Protein AF-A0A1Y2VFY6-F1 (afdb_monomer_lite)

Secondary structure (DSSP, 8-state):
-----------------PPP-PPPPPP-------------EEEEEEEEE-EEP-TTSPSSSEEE-STT-EEEEEEEEEEEEEEEE-TTT--EEEPPPEEEEEEEEEEEEEEEEEEETTSPPSSPPTT--EEETTEETTTEEEEETTS---EEEEEEEEEEEEEEE---BSB-EEEEEEEE-HHHHHHHHHSPPPTTSS--S--EE--GGGT--S---

Sequence (217 aa):
MNWIAFVNLALGLLSYSSPAVASPSPLRTRSTQLTHRPETTTVNATGGTYEAYKPGYLAGTWEVFKRGEYVTLKGTGYIRVRWEVEYWKGVGPIYEPTFDGISGTFLFVAGGGGYQMSDTPQGCPQGTGCKNFTGSNEYGYSYPWDGYNPWHNMYYYLDGEVTITNHEAGGLYNVGVQAYSYDNILSDINTAPTSSGNLIKYGYSYDPAEGSCPCSA

Foldseek 3Di:
DDDDDDDDDDPPPPPPPDPDPPDPDAADFDQADFDDDDQPWFKDFPDWQFDADDPPDDPAGTKQFDAFTKTKIFGFAKKKKAKAWPLQVFADEFEAWDKDPDDDDKFFWKAFPQDWQQDAFPDDDPPFCDRGSAHHPVSYGYAHPVNDTGHRITMIGDHGMIMTGHRGDGTGMMIHMYGDHPVVRSCRQRPDDDPPDRRHHHMHTCHVVSVNNPPDD

pLDDT: mean 82.64, std 18.6, range [30.09, 98.75]

Structure (mmCIF, N/CA/C/O backbone):
data_AF-A0A1Y2VFY6-F1
#
_entry.id   AF-A0A1Y2VFY6-F1
#
loop_
_atom_site.group_PDB
_atom_site.id
_atom_site.type_symbol
_atom_site.label_atom_id
_atom_site.label_alt_id
_atom_site.label_comp_id
_atom_site.label_asym_id
_atom_site.label_entity_id
_atom_site.label_seq_id
_atom_site.pdbx_PDB_ins_code
_atom_site.Cartn_x
_atom_site.Cartn_y
_atom_site.Cartn_z
_atom_site.occupancy
_atom_site.B_iso_or_equiv
_atom_site.auth_seq_id
_atom_site.auth_comp_id
_atom_site.auth_asym_id
_atom_site.auth_atom_id
_atom_site.pdbx_PDB_model_num
ATOM 1 N N . MET A 1 1 ? 53.072 30.556 -66.568 1.00 38.28 1 MET A N 1
ATOM 2 C CA . MET A 1 1 ? 53.944 30.890 -65.421 1.00 38.28 1 MET A CA 1
ATOM 3 C C . MET A 1 1 ? 53.062 31.303 -64.251 1.00 38.28 1 MET A C 1
ATOM 5 O O . MET A 1 1 ? 52.299 32.243 -64.395 1.00 38.28 1 MET A O 1
ATOM 9 N N . ASN A 1 2 ? 53.124 30.496 -63.188 1.00 37.66 2 ASN A N 1
ATOM 10 C CA . ASN A 1 2 ? 52.513 30.549 -61.850 1.00 37.66 2 ASN A CA 1
ATOM 11 C C . ASN A 1 2 ? 51.602 31.720 -61.448 1.00 37.66 2 ASN A C 1
ATOM 13 O O . ASN A 1 2 ? 52.082 32.828 -61.231 1.00 37.66 2 ASN A O 1
ATOM 17 N N . TRP A 1 3 ? 50.352 31.384 -61.115 1.00 30.94 3 TRP A N 1
ATOM 18 C CA . TRP A 1 3 ? 49.572 32.035 -60.057 1.00 30.94 3 TRP A CA 1
ATOM 19 C C . TRP A 1 3 ? 49.281 30.994 -58.968 1.00 30.94 3 TRP A C 1
ATOM 21 O O . TRP A 1 3 ? 48.589 30.011 -59.220 1.00 30.94 3 TRP A O 1
ATOM 31 N N . ILE A 1 4 ? 49.840 31.189 -57.772 1.00 41.47 4 ILE A N 1
ATOM 32 C CA . ILE A 1 4 ? 49.501 30.424 -56.565 1.00 41.47 4 ILE A CA 1
ATOM 33 C C . ILE A 1 4 ? 48.540 31.300 -55.760 1.00 41.47 4 ILE A C 1
ATOM 35 O O . ILE A 1 4 ? 48.948 32.323 -55.215 1.00 41.47 4 ILE A O 1
ATOM 39 N N . ALA A 1 5 ? 47.268 30.911 -55.710 1.00 42.38 5 ALA A N 1
ATOM 40 C CA . ALA A 1 5 ? 46.291 31.469 -54.786 1.00 42.38 5 ALA A CA 1
ATOM 41 C C . ALA A 1 5 ? 46.243 30.582 -53.533 1.00 42.38 5 ALA A C 1
ATOM 43 O O . ALA A 1 5 ? 45.916 29.399 -53.613 1.00 42.38 5 ALA A O 1
ATOM 44 N N . PHE A 1 6 ? 46.587 31.154 -52.381 1.00 37.81 6 PHE A N 1
ATOM 45 C CA . PHE A 1 6 ? 46.376 30.535 -51.076 1.00 37.81 6 PHE A CA 1
ATOM 46 C C . PHE A 1 6 ? 44.897 30.664 -50.695 1.00 37.81 6 PHE A C 1
ATOM 48 O O . PHE A 1 6 ? 44.400 31.772 -50.498 1.00 37.81 6 PHE A O 1
ATOM 55 N N . VAL A 1 7 ? 44.195 29.537 -50.571 1.00 41.66 7 VAL A N 1
ATOM 56 C CA . VAL A 1 7 ? 42.864 29.476 -49.955 1.00 41.66 7 VAL A CA 1
ATOM 57 C C . VAL A 1 7 ? 43.057 29.126 -48.482 1.00 41.66 7 VAL A C 1
ATOM 59 O O . VAL A 1 7 ? 43.397 27.994 -48.148 1.00 41.66 7 VAL A O 1
ATOM 62 N N . ASN A 1 8 ? 42.855 30.102 -47.596 1.00 39.34 8 ASN A N 1
ATOM 63 C CA . ASN A 1 8 ? 42.725 29.852 -46.162 1.00 39.34 8 ASN A CA 1
ATOM 64 C C . ASN A 1 8 ? 41.320 29.302 -45.888 1.00 39.34 8 ASN A C 1
ATOM 66 O O . ASN A 1 8 ? 40.341 30.045 -45.930 1.00 39.34 8 ASN A O 1
ATOM 70 N N . LEU A 1 9 ? 41.220 28.001 -45.611 1.00 39.66 9 LEU A N 1
ATOM 71 C CA . LEU A 1 9 ? 40.006 27.387 -45.080 1.00 39.66 9 LEU A CA 1
ATOM 72 C C . LEU A 1 9 ? 39.988 27.604 -43.558 1.00 39.66 9 LEU A C 1
ATOM 74 O O . LEU A 1 9 ? 40.665 26.901 -42.810 1.00 39.66 9 LEU A O 1
ATOM 78 N N . ALA A 1 10 ? 39.236 28.599 -43.092 1.00 42.8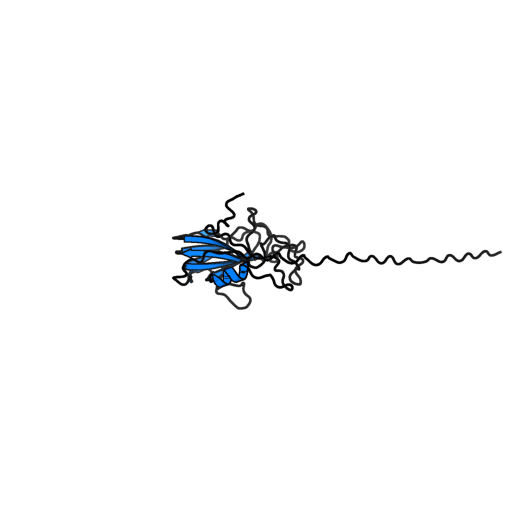1 10 ALA A N 1
ATOM 79 C CA . ALA A 1 10 ? 38.930 28.735 -41.674 1.00 42.81 10 ALA A CA 1
ATOM 80 C C . ALA A 1 10 ? 37.855 27.700 -41.302 1.00 42.81 10 ALA A C 1
ATOM 82 O O . ALA A 1 10 ? 36.694 27.838 -41.689 1.00 42.81 10 ALA A O 1
ATOM 83 N N . LEU A 1 11 ? 38.233 26.651 -40.564 1.00 41.53 11 LEU A N 1
ATOM 84 C CA . LEU A 1 11 ? 37.273 25.780 -39.887 1.00 41.53 11 LEU A CA 1
ATOM 85 C C . LEU A 1 11 ? 36.601 26.575 -38.759 1.00 41.53 11 LEU A C 1
ATOM 87 O O . LEU A 1 11 ? 37.178 26.772 -37.691 1.00 41.53 11 LEU A O 1
ATOM 91 N N . GLY A 1 12 ? 35.371 27.028 -38.994 1.00 41.44 12 GLY A N 1
ATOM 92 C CA . GLY A 1 12 ? 34.491 27.508 -37.935 1.00 41.44 12 GLY A CA 1
ATOM 93 C C . GLY A 1 12 ? 34.020 26.332 -37.083 1.00 41.44 12 GLY A C 1
ATOM 94 O O . GLY A 1 12 ? 33.142 25.578 -37.495 1.00 41.44 12 GLY A O 1
ATOM 95 N N . LEU A 1 13 ? 34.603 26.170 -35.895 1.00 43.16 13 LEU A N 1
ATOM 96 C CA . LEU A 1 13 ? 34.057 25.319 -34.840 1.00 43.16 13 LEU A CA 1
ATOM 97 C C . LEU A 1 13 ? 32.763 25.964 -34.325 1.00 43.16 13 LEU A C 1
ATOM 99 O O . LEU A 1 13 ? 32.792 26.851 -33.476 1.00 43.16 13 LEU A O 1
ATOM 103 N N . LEU A 1 14 ? 31.621 25.528 -34.857 1.00 45.28 14 LEU A N 1
ATOM 104 C CA . LEU A 1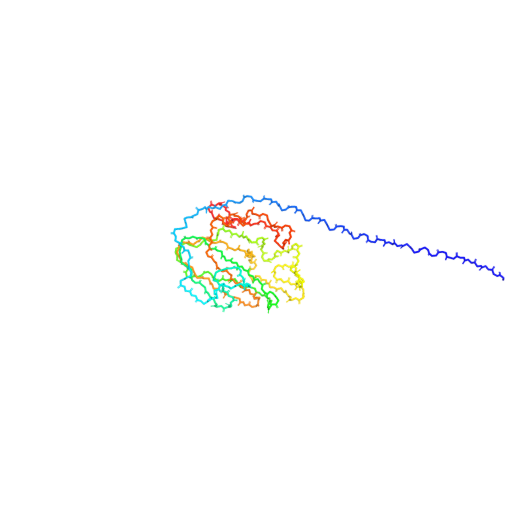 14 ? 30.319 25.753 -34.234 1.00 45.28 14 LEU A CA 1
ATOM 105 C C . LEU A 1 14 ? 30.257 24.898 -32.964 1.00 45.28 14 LEU A C 1
ATOM 107 O O . LEU A 1 14 ? 29.961 23.705 -33.014 1.00 45.28 14 LEU A O 1
ATOM 111 N N . SER A 1 15 ? 30.565 25.501 -31.818 1.00 44.12 15 SER A N 1
ATOM 112 C CA . SER A 1 15 ? 30.232 24.932 -30.519 1.00 44.12 15 SER A CA 1
ATOM 113 C C . SER A 1 15 ? 28.710 24.917 -30.376 1.00 44.12 15 SER A C 1
ATOM 115 O O . SER A 1 15 ? 28.088 25.922 -30.045 1.00 44.12 15 SER A O 1
ATOM 117 N N . TYR A 1 16 ? 28.097 23.762 -30.638 1.00 41.44 16 TYR A N 1
ATOM 118 C CA . TYR A 1 16 ? 26.745 23.474 -30.174 1.00 41.44 16 TYR A CA 1
ATOM 119 C C . TYR A 1 16 ? 26.783 23.426 -28.645 1.00 41.44 16 TYR A C 1
ATOM 121 O O . TYR A 1 16 ? 27.110 22.405 -28.044 1.00 41.44 16 TYR A O 1
ATOM 129 N N . SER A 1 17 ? 26.491 24.551 -27.998 1.00 45.38 17 SER A N 1
ATOM 130 C CA . SER A 1 17 ? 26.100 24.552 -26.597 1.00 45.38 17 SER A CA 1
ATOM 131 C C . SER A 1 17 ? 24.751 23.846 -26.508 1.00 45.38 17 SER A C 1
ATOM 133 O O . SER A 1 17 ? 23.721 24.393 -26.903 1.00 45.38 17 SER A O 1
ATOM 135 N N . SER A 1 18 ? 24.754 22.605 -26.020 1.00 46.72 18 SER A N 1
ATOM 136 C CA . SER A 1 18 ? 23.520 21.947 -25.597 1.00 46.72 18 SER A CA 1
ATOM 137 C C . SER A 1 18 ? 22.776 22.896 -24.652 1.00 46.72 18 SER A C 1
ATOM 139 O O . SER A 1 18 ? 23.416 23.453 -23.751 1.00 46.72 18 SER A O 1
ATOM 141 N N . PRO A 1 19 ? 21.464 23.127 -24.839 1.00 44.38 19 PRO A N 1
ATOM 142 C CA . PRO A 1 19 ? 20.707 23.928 -23.893 1.00 44.38 19 PRO A CA 1
ATOM 143 C C . PRO A 1 19 ? 20.880 23.306 -22.509 1.00 44.38 19 PRO A C 1
ATOM 145 O O . PRO A 1 19 ? 20.727 22.093 -22.344 1.00 44.38 19 PRO A O 1
ATOM 148 N N . ALA A 1 20 ? 21.257 24.129 -21.530 1.00 49.81 20 ALA A N 1
ATOM 149 C CA . ALA A 1 20 ? 21.309 23.700 -20.144 1.00 49.81 20 ALA A CA 1
ATOM 150 C C . ALA A 1 20 ? 19.940 23.109 -19.788 1.00 49.81 20 ALA A C 1
ATOM 152 O O . ALA A 1 20 ? 18.914 23.768 -19.975 1.00 49.81 20 ALA A O 1
ATOM 153 N N . VAL A 1 21 ? 19.923 21.856 -19.330 1.00 50.91 21 VAL A N 1
ATOM 154 C CA . VAL A 1 21 ? 18.711 21.233 -18.796 1.00 50.91 21 VAL A CA 1
ATOM 155 C C . VAL A 1 21 ? 18.255 22.124 -17.648 1.00 50.91 21 VAL A C 1
ATOM 157 O O . VAL A 1 21 ? 18.987 22.295 -16.673 1.00 50.91 21 VAL A O 1
ATOM 160 N N . ALA A 1 22 ? 17.096 22.765 -17.801 1.00 48.62 22 ALA A N 1
ATOM 161 C CA . ALA A 1 22 ? 16.530 23.582 -16.743 1.00 48.62 22 ALA A CA 1
ATOM 162 C C . ALA A 1 22 ? 16.373 22.702 -15.499 1.00 48.62 22 ALA A C 1
ATOM 164 O O . ALA A 1 22 ? 15.802 21.612 -15.586 1.00 48.62 22 ALA A O 1
ATOM 165 N N . SER A 1 23 ? 16.899 23.153 -14.359 1.00 52.06 23 SER A N 1
ATOM 166 C CA . SER A 1 23 ? 16.690 22.454 -13.093 1.00 52.06 23 SER A CA 1
ATOM 167 C C . SER A 1 23 ? 15.187 22.254 -12.879 1.00 52.06 23 SER A C 1
ATOM 169 O O . SER A 1 23 ? 14.425 23.202 -13.110 1.00 52.06 23 SER A O 1
ATOM 171 N N . PRO A 1 24 ? 14.737 21.054 -12.465 1.00 58.03 24 PRO A N 1
ATOM 172 C CA . PRO A 1 24 ? 13.324 20.819 -12.219 1.00 58.03 24 PRO A CA 1
ATOM 173 C C . PRO A 1 24 ? 12.812 21.855 -11.218 1.00 58.03 24 PRO A C 1
ATOM 175 O O . PRO A 1 24 ? 13.489 22.181 -10.239 1.00 58.03 24 PRO A O 1
ATOM 178 N N . SER A 1 25 ? 11.631 22.414 -11.491 1.00 57.03 25 SER A N 1
ATOM 179 C CA . SER A 1 25 ? 11.000 23.344 -10.559 1.00 57.03 25 SER A CA 1
ATOM 180 C C . SER A 1 25 ? 10.868 22.680 -9.185 1.00 57.03 25 SER A C 1
ATOM 182 O O . SER A 1 25 ? 10.549 21.488 -9.122 1.00 57.03 25 SER A O 1
ATOM 184 N N . PRO A 1 26 ? 11.106 23.417 -8.086 1.00 63.19 26 PRO A N 1
ATOM 185 C CA . PRO A 1 26 ? 10.948 22.858 -6.754 1.00 63.19 26 PRO A CA 1
ATOM 186 C C . PRO A 1 26 ? 9.517 22.350 -6.588 1.00 63.19 26 PRO A C 1
ATOM 188 O O . PRO A 1 26 ? 8.557 23.002 -7.009 1.00 63.19 26 PRO A O 1
ATOM 191 N N . LEU A 1 27 ? 9.380 21.170 -5.986 1.00 67.50 27 LEU A N 1
ATOM 192 C CA . LEU A 1 27 ? 8.072 20.588 -5.728 1.00 67.50 27 LEU A CA 1
ATOM 193 C C . LEU A 1 27 ? 7.270 21.529 -4.839 1.00 67.50 27 LEU A C 1
ATOM 195 O O . LEU A 1 27 ? 7.762 22.029 -3.827 1.00 67.50 27 LEU A O 1
ATOM 199 N N . ARG A 1 28 ? 6.019 21.777 -5.223 1.00 64.88 28 ARG A N 1
ATOM 200 C CA . ARG A 1 28 ? 5.131 22.613 -4.425 1.00 64.88 28 ARG A CA 1
ATOM 201 C C . ARG A 1 28 ? 4.784 21.859 -3.147 1.00 64.88 28 ARG A C 1
ATOM 203 O O . ARG A 1 28 ? 4.110 20.833 -3.214 1.00 64.88 28 ARG A O 1
ATOM 210 N N . THR A 1 29 ? 5.219 22.386 -2.005 1.00 65.44 29 THR A N 1
ATOM 211 C CA . THR A 1 29 ? 4.872 21.840 -0.693 1.00 65.44 29 THR A CA 1
ATOM 212 C C . THR A 1 29 ? 3.359 21.718 -0.571 1.00 65.44 29 THR A C 1
ATOM 214 O O . THR A 1 29 ? 2.627 22.690 -0.780 1.00 65.44 29 THR A O 1
ATOM 217 N N . ARG A 1 30 ? 2.894 20.520 -0.224 1.00 66.62 30 ARG A N 1
ATOM 218 C CA . ARG A 1 30 ? 1.498 20.251 0.107 1.00 66.62 30 ARG A CA 1
ATOM 219 C C . ARG A 1 30 ? 1.452 19.867 1.578 1.00 66.62 30 ARG A C 1
ATOM 221 O O . ARG A 1 30 ? 2.174 18.969 1.984 1.00 66.62 30 ARG A O 1
ATOM 228 N N . SER A 1 31 ? 0.647 20.576 2.366 1.00 72.56 31 SER A N 1
ATOM 229 C CA . SER A 1 31 ? 0.281 20.136 3.712 1.00 72.56 31 SER A CA 1
ATOM 230 C C . SER A 1 31 ? -1.093 19.500 3.597 1.00 72.56 31 SER A C 1
ATOM 232 O O . SER A 1 31 ? -2.102 20.191 3.465 1.00 72.56 31 SER A O 1
ATOM 234 N N . THR A 1 32 ? -1.104 18.178 3.520 1.00 80.75 32 THR A N 1
ATOM 235 C CA . THR A 1 32 ? -2.320 17.386 3.420 1.00 80.75 32 THR A CA 1
ATOM 236 C C . THR A 1 32 ? -2.696 16.869 4.801 1.00 80.75 32 THR A C 1
ATOM 238 O O . THR A 1 32 ? -1.832 16.383 5.534 1.00 80.75 32 THR A O 1
ATOM 241 N N . GLN A 1 33 ? -3.979 16.989 5.140 1.00 86.19 33 GLN A N 1
ATOM 242 C CA . GLN A 1 33 ? -4.555 16.440 6.364 1.00 86.19 33 GLN A CA 1
ATOM 243 C C . GLN A 1 33 ? -5.024 15.001 6.135 1.00 86.19 33 GLN A C 1
ATOM 245 O O . GLN A 1 33 ? -5.359 14.604 5.016 1.00 86.19 33 GLN A O 1
ATOM 250 N N . LEU A 1 34 ? -5.034 14.228 7.212 1.00 90.06 34 LEU A N 1
ATOM 251 C CA . LEU A 1 34 ? -5.566 12.878 7.264 1.00 90.06 34 LEU A CA 1
ATOM 252 C C . LEU A 1 34 ? -6.351 12.758 8.568 1.00 90.06 34 LEU A C 1
ATOM 254 O O . LEU A 1 34 ? -5.843 13.161 9.614 1.00 90.06 34 LEU A O 1
ATOM 258 N N . THR A 1 35 ? -7.556 12.191 8.540 1.00 92.50 35 THR A N 1
ATOM 259 C CA . THR A 1 35 ? -8.300 11.989 9.783 1.00 92.50 35 THR A CA 1
ATOM 260 C C . THR A 1 35 ? -7.635 10.870 10.583 1.00 92.50 35 THR A C 1
ATOM 262 O O . THR A 1 35 ? -7.520 9.728 10.115 1.00 92.50 35 THR A O 1
ATOM 265 N N . HIS A 1 36 ? -7.221 11.181 11.815 1.00 95.50 36 HIS A N 1
ATOM 266 C CA . HIS A 1 36 ? -6.713 10.173 12.743 1.00 95.50 36 HIS A CA 1
ATOM 267 C C . HIS A 1 36 ? -7.868 9.320 13.271 1.00 95.50 36 HIS A C 1
ATOM 269 O O . HIS A 1 36 ? -8.795 9.821 13.909 1.00 95.50 36 HIS A O 1
ATOM 275 N N . ARG A 1 37 ? -7.822 8.021 12.978 1.00 95.38 37 ARG A N 1
ATOM 276 C CA . ARG A 1 37 ? -8.772 7.017 13.463 1.00 95.38 37 ARG A CA 1
ATOM 277 C C . ARG A 1 37 ? -8.117 6.159 14.547 1.00 95.38 37 ARG A C 1
ATOM 279 O O . ARG A 1 37 ? -6.892 6.060 14.574 1.00 95.38 37 ARG A O 1
ATOM 286 N N . PRO A 1 38 ? -8.901 5.510 15.425 1.00 96.62 38 PRO A N 1
ATOM 287 C CA . PRO A 1 38 ? -8.348 4.691 16.498 1.00 96.62 38 PRO A CA 1
ATOM 288 C C . PRO A 1 38 ? -7.483 3.532 15.984 1.00 96.62 38 PRO A C 1
ATOM 290 O O . PRO A 1 38 ? -7.886 2.815 15.071 1.00 96.62 38 PRO A O 1
ATOM 293 N N . GLU A 1 39 ? -6.337 3.316 16.629 1.00 97.12 39 GLU A N 1
ATOM 294 C CA . GLU A 1 39 ? -5.403 2.204 16.393 1.00 97.12 39 GLU A CA 1
ATOM 295 C C . GLU A 1 39 ? -5.443 1.239 17.599 1.00 97.12 39 GLU A C 1
ATOM 297 O O . GLU A 1 39 ? -4.476 1.094 18.345 1.00 97.12 39 GLU A O 1
ATOM 302 N N . THR A 1 40 ? -6.620 0.673 17.891 1.00 95.62 40 THR A N 1
ATOM 303 C CA . THR A 1 40 ? -6.904 -0.001 19.176 1.00 95.62 40 THR A CA 1
ATOM 304 C C . THR A 1 40 ? -6.371 -1.425 19.273 1.00 95.62 40 THR A C 1
ATOM 306 O O . THR A 1 40 ? -6.205 -1.933 20.384 1.00 95.62 40 THR A O 1
ATOM 309 N N . THR A 1 41 ? -6.103 -2.085 18.145 1.00 95.56 41 THR A N 1
ATOM 310 C CA . THR A 1 41 ? -5.522 -3.430 18.120 1.00 95.56 41 THR A CA 1
ATOM 311 C C . THR A 1 41 ? -4.468 -3.529 17.029 1.00 95.56 41 THR A C 1
ATOM 313 O O . THR A 1 41 ? -4.676 -3.077 15.904 1.00 95.56 41 THR A O 1
ATOM 316 N N . THR A 1 42 ? -3.322 -4.137 17.345 1.00 94.69 42 THR A N 1
ATOM 317 C CA . THR A 1 42 ? -2.247 -4.316 16.366 1.00 94.69 42 THR A CA 1
ATOM 318 C C . THR A 1 42 ? -2.757 -5.105 15.165 1.00 94.69 42 THR A C 1
ATOM 320 O O . THR A 1 42 ? -3.191 -6.249 15.316 1.00 94.69 42 THR A O 1
ATOM 323 N N . VAL A 1 43 ? -2.648 -4.519 13.973 1.00 98.25 43 VAL A N 1
ATOM 324 C CA . VAL A 1 43 ? -2.937 -5.229 12.727 1.00 98.25 43 VAL A CA 1
ATOM 325 C C . VAL A 1 43 ? -1.882 -6.309 12.514 1.00 98.25 43 VAL A C 1
ATOM 327 O O . VAL A 1 43 ? -0.688 -6.017 12.495 1.00 98.25 43 VAL A O 1
ATOM 330 N N . ASN A 1 44 ? -2.314 -7.558 12.363 1.00 98.31 44 ASN A N 1
ATOM 331 C CA . ASN A 1 44 ? -1.428 -8.697 12.136 1.00 98.31 44 ASN A CA 1
ATOM 332 C C . ASN A 1 44 ? -1.982 -9.622 11.060 1.00 98.31 44 ASN A C 1
ATOM 334 O O . ASN A 1 44 ? -3.197 -9.714 10.875 1.00 98.31 44 ASN A O 1
ATOM 338 N N . ALA A 1 45 ? -1.083 -10.360 10.412 1.00 98.06 45 ALA A N 1
ATOM 339 C CA . ALA A 1 45 ? -1.473 -11.490 9.590 1.00 98.06 45 ALA A CA 1
ATOM 340 C C . ALA A 1 45 ? -2.061 -12.617 10.449 1.00 98.06 45 ALA A C 1
ATOM 342 O O . ALA A 1 45 ? -1.465 -13.040 11.441 1.00 98.06 45 ALA A O 1
ATOM 343 N N . THR A 1 46 ? -3.232 -13.103 10.050 1.00 98.12 46 THR A N 1
ATOM 344 C CA . THR A 1 46 ? -3.938 -14.236 10.666 1.00 98.12 46 THR A CA 1
ATOM 345 C C . THR A 1 46 ? -3.939 -15.476 9.775 1.00 98.12 46 THR A C 1
ATOM 347 O O . THR A 1 46 ? -4.236 -16.572 10.247 1.00 98.12 46 THR A O 1
ATOM 350 N N . GLY A 1 47 ? -3.575 -15.321 8.503 1.00 97.50 47 GLY A N 1
ATOM 351 C CA . GLY A 1 47 ? -3.464 -16.395 7.527 1.00 97.50 47 GLY A CA 1
ATOM 352 C C . GLY A 1 47 ? -2.857 -15.890 6.224 1.00 97.50 47 GLY A C 1
ATOM 353 O O . GLY A 1 47 ? -2.689 -14.685 6.035 1.00 97.50 47 GLY A O 1
ATOM 354 N N . GLY A 1 48 ? -2.503 -16.811 5.334 1.00 97.69 48 GLY A N 1
ATOM 355 C CA . GLY A 1 48 ? -1.919 -16.456 4.048 1.00 97.69 48 GLY A CA 1
ATOM 356 C C . GLY A 1 48 ? -0.876 -17.435 3.544 1.00 97.69 48 GLY A C 1
ATOM 357 O O . GLY A 1 48 ? -0.412 -18.315 4.267 1.00 97.69 48 GLY A O 1
ATOM 358 N N . THR A 1 49 ? -0.496 -17.230 2.290 1.00 98.12 49 THR A N 1
ATOM 359 C CA . THR A 1 49 ? 0.745 -17.740 1.709 1.00 98.12 49 THR A CA 1
ATOM 360 C C . THR A 1 49 ? 1.555 -16.516 1.322 1.00 98.12 49 THR A C 1
ATOM 362 O O . THR A 1 49 ? 1.227 -15.864 0.339 1.00 98.12 49 THR A O 1
ATOM 365 N N . TYR A 1 50 ? 2.548 -16.172 2.134 1.00 97.38 50 TYR A N 1
ATOM 366 C CA . TYR A 1 50 ? 3.412 -15.010 1.949 1.00 97.38 50 TYR A CA 1
ATOM 367 C C . TYR A 1 50 ? 4.798 -15.319 2.512 1.00 97.38 50 TYR A C 1
ATOM 369 O O . TYR A 1 50 ? 4.967 -16.197 3.364 1.00 97.38 50 TYR A O 1
ATOM 377 N N . GLU A 1 51 ? 5.794 -14.566 2.070 1.00 96.00 51 GLU A N 1
ATOM 378 C CA . GLU A 1 51 ? 7.132 -14.607 2.639 1.00 96.00 51 GLU A CA 1
ATOM 379 C C . GLU A 1 51 ? 7.232 -13.610 3.800 1.00 96.00 51 GLU A C 1
ATOM 381 O O . GLU A 1 51 ? 6.718 -12.493 3.748 1.00 96.00 51 GLU A O 1
ATOM 386 N N . ALA A 1 52 ? 7.906 -14.002 4.880 1.00 94.62 52 ALA A N 1
ATOM 387 C CA . ALA A 1 52 ? 8.315 -13.029 5.885 1.00 94.62 52 ALA A CA 1
ATOM 388 C C . ALA A 1 52 ? 9.426 -12.142 5.307 1.00 94.62 52 ALA A C 1
ATOM 390 O O . ALA A 1 52 ? 10.286 -12.631 4.564 1.00 94.62 52 ALA A O 1
ATOM 391 N N . TYR A 1 53 ? 9.445 -10.867 5.697 1.00 92.44 53 TYR A N 1
ATOM 392 C CA . TYR A 1 53 ? 10.510 -9.944 5.306 1.00 92.44 53 TYR A CA 1
ATOM 393 C C . TYR A 1 53 ? 11.910 -10.506 5.604 1.00 92.44 53 TYR A C 1
ATOM 395 O O . TYR A 1 53 ? 12.181 -11.044 6.683 1.00 92.44 53 TYR A O 1
ATOM 403 N N . LYS A 1 54 ? 12.825 -10.323 4.648 1.00 91.56 54 LYS A N 1
ATOM 404 C CA . LYS A 1 54 ? 14.253 -10.640 4.772 1.00 91.56 54 LYS A CA 1
ATOM 405 C C . LYS A 1 54 ? 15.072 -9.437 4.296 1.00 91.56 54 LYS A C 1
ATOM 407 O O . LYS A 1 54 ? 14.634 -8.733 3.389 1.00 91.56 54 LYS A O 1
ATOM 412 N N . PRO A 1 55 ? 16.271 -9.188 4.852 1.00 90.12 55 PRO A N 1
ATOM 413 C CA . PRO A 1 55 ? 17.145 -8.138 4.340 1.00 90.12 55 PRO A CA 1
ATOM 414 C C . PRO A 1 55 ? 17.354 -8.259 2.824 1.00 90.12 55 PRO A C 1
ATOM 416 O O . PRO A 1 55 ? 17.724 -9.323 2.330 1.00 90.12 55 PRO A O 1
ATOM 419 N N . GLY A 1 56 ? 17.111 -7.163 2.103 1.00 82.81 56 GLY A N 1
ATOM 420 C CA . GLY A 1 56 ? 17.186 -7.111 0.639 1.00 82.81 56 GLY A CA 1
ATOM 421 C C . GLY A 1 56 ? 15.879 -7.440 -0.087 1.00 82.81 56 GLY A C 1
ATOM 422 O O . GLY A 1 56 ? 15.861 -7.384 -1.311 1.00 82.81 56 GLY A O 1
ATOM 423 N N . TYR A 1 57 ? 14.804 -7.773 0.633 1.00 87.19 57 TYR A N 1
ATOM 424 C CA . TYR A 1 57 ? 13.465 -7.890 0.054 1.00 87.19 57 TYR A CA 1
ATOM 425 C C . TYR A 1 57 ? 12.808 -6.511 -0.052 1.00 87.19 57 TYR A C 1
ATOM 427 O O . TYR A 1 57 ? 13.304 -5.518 0.496 1.00 87.19 57 TYR A O 1
ATOM 435 N N . LEU A 1 58 ? 11.671 -6.477 -0.746 1.00 86.56 58 LEU A N 1
ATOM 436 C CA . LEU A 1 58 ? 10.747 -5.352 -0.734 1.00 86.56 58 LEU A CA 1
ATOM 437 C C . LEU A 1 58 ? 10.448 -4.914 0.709 1.00 86.56 58 LEU A C 1
ATOM 439 O O . LEU A 1 58 ? 10.483 -5.703 1.650 1.00 86.56 58 LEU A O 1
ATOM 443 N N . ALA A 1 59 ? 10.198 -3.620 0.898 1.00 89.25 59 ALA A N 1
ATOM 444 C CA . ALA A 1 59 ? 9.849 -3.103 2.209 1.00 89.25 59 ALA A CA 1
ATOM 445 C C . ALA A 1 59 ? 8.424 -3.533 2.599 1.00 89.25 59 ALA A C 1
ATOM 447 O O . ALA A 1 59 ? 7.439 -3.038 2.041 1.00 89.25 59 ALA A O 1
ATOM 448 N N . GLY A 1 60 ? 8.322 -4.327 3.656 1.00 92.50 60 GLY A N 1
ATOM 449 C CA . GLY A 1 60 ? 7.070 -4.816 4.215 1.00 92.50 60 GLY A CA 1
ATOM 450 C C . GLY A 1 60 ? 7.331 -5.765 5.381 1.00 92.50 60 GLY A C 1
ATOM 451 O O . GLY A 1 60 ? 8.436 -5.839 5.917 1.00 92.50 60 GLY A O 1
ATOM 452 N N . THR A 1 61 ? 6.280 -6.438 5.838 1.00 96.69 61 THR A N 1
ATOM 453 C CA . THR A 1 61 ? 6.354 -7.503 6.853 1.00 96.69 61 THR A CA 1
ATOM 454 C C . THR A 1 61 ? 5.862 -8.824 6.272 1.00 96.69 61 THR A C 1
ATOM 456 O O . THR A 1 61 ? 6.456 -9.872 6.535 1.00 96.69 61 THR A O 1
ATOM 459 N N . TRP A 1 62 ? 4.801 -8.752 5.468 1.00 97.88 62 TRP A N 1
ATOM 460 C CA . TRP A 1 62 ? 4.174 -9.864 4.769 1.00 97.88 62 TRP A CA 1
ATOM 461 C C . TRP A 1 62 ? 4.294 -9.611 3.270 1.00 97.88 62 TRP A C 1
ATOM 463 O O . TRP A 1 62 ? 3.638 -8.726 2.719 1.00 97.88 62 TRP A O 1
ATOM 473 N N . GLU A 1 63 ? 5.192 -10.353 2.642 1.00 97.06 63 GLU A N 1
ATOM 474 C CA . GLU A 1 63 ? 5.583 -10.180 1.253 1.00 97.06 63 GLU A CA 1
ATOM 475 C C . GLU A 1 63 ? 4.795 -11.146 0.363 1.00 97.06 63 GLU A C 1
ATOM 477 O O . GLU A 1 63 ? 4.931 -12.366 0.467 1.00 97.06 63 GLU A O 1
ATOM 482 N N . VAL A 1 64 ? 3.947 -10.588 -0.495 1.00 97.19 64 VAL A N 1
ATOM 483 C CA . VAL A 1 64 ? 3.051 -11.308 -1.401 1.00 97.19 64 VAL A CA 1
ATOM 484 C C . VAL A 1 64 ? 3.585 -11.140 -2.824 1.00 97.19 64 VAL A C 1
ATOM 486 O O . VAL A 1 64 ? 3.244 -10.193 -3.541 1.00 97.19 64 VAL A O 1
ATOM 489 N N . PHE A 1 65 ? 4.509 -12.013 -3.210 1.00 94.62 65 PHE A N 1
ATOM 490 C CA . PHE A 1 65 ? 5.359 -11.834 -4.389 1.00 94.62 65 PHE A CA 1
ATOM 491 C C . PHE A 1 65 ? 4.822 -12.506 -5.637 1.00 94.62 65 PHE A C 1
ATOM 493 O O . PHE A 1 65 ? 5.078 -12.030 -6.734 1.00 94.62 65 PHE A O 1
ATOM 500 N N . LYS A 1 66 ? 4.091 -13.607 -5.485 1.00 93.81 66 LYS A N 1
ATOM 501 C CA . LYS A 1 66 ? 3.663 -14.407 -6.634 1.00 93.81 66 LYS A CA 1
ATOM 502 C C . LYS A 1 66 ? 2.164 -14.399 -6.799 1.00 93.81 66 LYS A C 1
ATOM 504 O O . LYS A 1 66 ? 1.412 -14.333 -5.830 1.00 93.81 66 LYS A O 1
ATOM 509 N N . ARG A 1 67 ? 1.718 -14.590 -8.036 1.00 95.31 67 ARG A N 1
ATOM 510 C CA . ARG A 1 67 ? 0.298 -14.792 -8.339 1.00 95.31 67 ARG A CA 1
ATOM 511 C C . ARG A 1 67 ? -0.334 -15.854 -7.430 1.00 95.31 67 ARG A C 1
ATOM 513 O O . ARG A 1 67 ? 0.097 -17.007 -7.417 1.00 95.31 67 ARG A O 1
ATOM 520 N N . GLY A 1 68 ? -1.411 -15.484 -6.746 1.00 96.56 68 GLY A N 1
ATOM 521 C CA . GLY A 1 68 ? -2.163 -16.355 -5.843 1.00 96.56 68 GLY A CA 1
ATOM 522 C C . GLY A 1 68 ? -1.586 -16.463 -4.429 1.00 96.56 68 GLY A C 1
ATOM 523 O O . GLY A 1 68 ? -2.244 -17.041 -3.567 1.00 96.56 68 GLY A O 1
ATOM 524 N N . GLU A 1 69 ? -0.405 -15.899 -4.162 1.00 98.00 69 GLU A N 1
ATOM 525 C CA . GLU A 1 69 ? 0.007 -15.602 -2.791 1.00 98.00 69 GLU A CA 1
ATOM 526 C C . GLU A 1 69 ? -0.938 -14.546 -2.209 1.00 98.00 69 GLU A C 1
ATOM 528 O O . GLU A 1 69 ? -1.468 -13.688 -2.925 1.00 98.00 69 GLU A O 1
ATOM 533 N N . TYR A 1 70 ? -1.170 -14.619 -0.901 1.00 98.56 70 TYR A N 1
ATOM 534 C CA . TYR A 1 70 ? -2.095 -13.730 -0.210 1.00 98.56 70 TYR A CA 1
ATOM 535 C C . TYR A 1 70 ? -1.745 -13.583 1.265 1.00 98.56 70 TYR A C 1
ATOM 537 O O . TYR A 1 70 ? -1.111 -14.458 1.860 1.00 98.56 70 TYR A O 1
ATOM 545 N N . VAL A 1 71 ? -2.224 -12.504 1.875 1.00 98.69 71 VAL A N 1
ATOM 546 C CA . VAL A 1 71 ? -2.203 -12.302 3.324 1.00 98.69 71 VAL A CA 1
ATOM 547 C C . VAL A 1 71 ? -3.577 -11.856 3.808 1.00 98.69 71 VAL A C 1
ATOM 549 O O . VAL A 1 71 ? -4.160 -10.918 3.270 1.00 98.69 71 VAL A O 1
ATOM 552 N N . THR A 1 72 ? -4.086 -12.517 4.843 1.00 98.75 72 THR A N 1
ATOM 553 C CA . THR A 1 72 ? -5.275 -12.088 5.582 1.00 98.75 72 THR A CA 1
ATOM 554 C C . THR A 1 72 ? -4.822 -11.329 6.817 1.00 98.75 72 THR A C 1
ATOM 556 O O . THR A 1 72 ? -4.072 -11.862 7.635 1.00 98.75 72 THR A O 1
ATOM 559 N N . LEU A 1 73 ? -5.266 -10.084 6.946 1.00 98.75 73 LEU A N 1
ATOM 560 C CA . LEU A 1 73 ? -4.950 -9.191 8.051 1.00 98.75 73 LEU A CA 1
ATOM 561 C C . LEU A 1 73 ? -6.168 -8.969 8.928 1.00 98.75 73 LEU A C 1
ATOM 563 O O . LEU A 1 73 ? -7.265 -8.773 8.413 1.00 98.75 73 LEU A O 1
ATOM 567 N N . LYS A 1 74 ? -5.949 -8.894 10.241 1.00 98.75 74 LYS A N 1
ATOM 568 C CA . LYS A 1 74 ? -6.980 -8.539 11.214 1.00 98.75 74 LYS A CA 1
ATOM 569 C C . LYS A 1 74 ? -6.466 -7.538 12.237 1.00 98.75 74 LYS A C 1
ATOM 571 O O . LYS A 1 74 ? -5.334 -7.663 12.705 1.00 98.75 74 LYS A O 1
ATOM 576 N N . GLY A 1 75 ? -7.311 -6.583 12.610 1.00 98.44 75 GLY A N 1
ATOM 577 C CA . GLY A 1 75 ? -7.039 -5.610 13.666 1.00 98.44 75 GLY A CA 1
ATOM 578 C C . GLY A 1 75 ? -7.743 -4.278 13.430 1.00 98.44 75 GLY A C 1
ATOM 579 O O . GLY A 1 75 ? -8.629 -4.178 12.583 1.00 98.44 75 GLY A O 1
ATOM 580 N N . THR A 1 76 ? -7.312 -3.261 14.171 1.00 98.62 76 THR A N 1
ATOM 581 C CA . THR A 1 76 ? -7.867 -1.908 14.137 1.00 98.62 76 THR A CA 1
ATOM 582 C C . THR A 1 76 ? -6.710 -0.917 14.095 1.00 98.62 76 THR A C 1
ATOM 584 O O . THR A 1 76 ? -6.105 -0.629 15.127 1.00 98.62 76 THR A O 1
ATOM 587 N N . GLY A 1 77 ? -6.369 -0.425 12.907 1.00 98.38 77 GLY A N 1
ATOM 588 C CA . GLY A 1 77 ? -5.240 0.473 12.678 1.00 98.38 77 GLY A CA 1
ATOM 589 C C . GLY A 1 77 ? -4.934 0.669 11.195 1.00 98.38 77 GLY A C 1
ATOM 590 O O . GLY A 1 77 ? -5.774 0.404 10.338 1.00 98.38 77 GLY A O 1
ATOM 591 N N . TYR A 1 78 ? -3.731 1.146 10.875 1.00 98.38 78 TYR A N 1
ATOM 592 C CA . TYR A 1 78 ? -3.349 1.441 9.495 1.00 98.38 78 TYR A CA 1
ATOM 593 C C . TYR A 1 78 ? -2.467 0.359 8.870 1.00 98.38 78 TYR A C 1
ATOM 595 O O . TYR A 1 78 ? -1.679 -0.312 9.538 1.00 98.38 78 TYR A O 1
ATOM 603 N N . ILE A 1 79 ? -2.578 0.219 7.552 1.00 98.38 79 ILE A N 1
ATOM 604 C CA . ILE A 1 79 ? -1.805 -0.712 6.729 1.00 98.38 79 ILE A CA 1
ATOM 605 C C . ILE A 1 79 ? -1.133 0.070 5.608 1.00 98.38 79 ILE A C 1
ATOM 607 O O . ILE A 1 79 ? -1.742 0.956 5.005 1.00 98.38 79 ILE A O 1
ATOM 611 N N . ARG A 1 80 ? 0.108 -0.298 5.289 1.00 98.25 80 ARG A N 1
ATOM 612 C CA . ARG A 1 80 ? 0.752 0.062 4.024 1.00 98.25 80 ARG A CA 1
ATOM 613 C C . ARG A 1 80 ? 0.750 -1.144 3.096 1.00 98.25 80 ARG A C 1
ATOM 615 O O . ARG A 1 80 ? 1.229 -2.208 3.478 1.00 98.25 80 ARG A O 1
ATOM 622 N N . VAL A 1 81 ? 0.295 -0.926 1.870 1.00 97.81 81 VAL A N 1
ATOM 623 C CA . VAL A 1 81 ? 0.446 -1.825 0.727 1.00 97.81 81 VAL A CA 1
ATOM 624 C C . VAL A 1 81 ? 1.420 -1.159 -0.236 1.00 97.81 81 VAL A C 1
ATOM 626 O O . VAL A 1 81 ? 1.109 -0.131 -0.836 1.00 97.81 81 VAL A O 1
ATOM 629 N N . ARG A 1 82 ? 2.638 -1.689 -0.320 1.00 95.81 82 ARG A N 1
ATOM 630 C CA . ARG A 1 82 ? 3.696 -1.178 -1.190 1.00 95.81 82 ARG A CA 1
ATOM 631 C C . ARG A 1 82 ? 3.803 -2.044 -2.432 1.00 95.81 82 ARG A C 1
ATOM 633 O O . ARG A 1 82 ? 3.842 -3.261 -2.315 1.00 95.81 82 ARG A O 1
ATOM 640 N N . TRP A 1 83 ? 3.937 -1.410 -3.584 1.00 91.19 83 TRP A N 1
ATOM 641 C CA . TRP A 1 83 ? 4.155 -2.094 -4.850 1.00 91.19 83 TRP A CA 1
ATOM 642 C C . TRP A 1 83 ? 5.603 -1.997 -5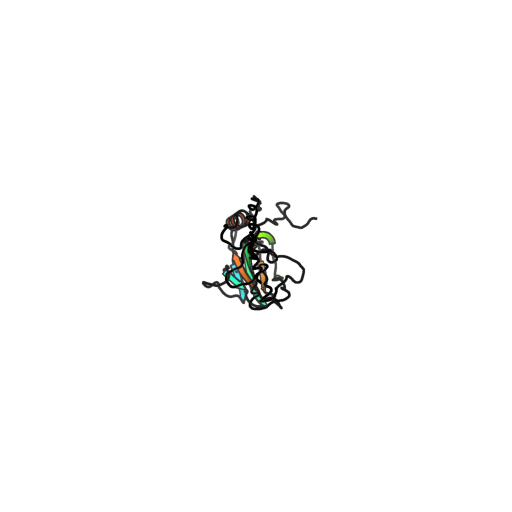.316 1.00 91.19 83 TRP A C 1
ATOM 644 O O . TRP A 1 83 ? 6.243 -0.968 -5.128 1.00 91.19 83 TRP A O 1
ATOM 654 N N . GLU A 1 84 ? 6.096 -3.013 -6.011 1.00 89.62 84 GLU A N 1
ATOM 655 C CA . GLU A 1 84 ? 7.339 -2.919 -6.777 1.00 89.62 84 GLU A CA 1
ATOM 656 C C . GLU A 1 84 ? 7.188 -3.663 -8.100 1.00 89.62 84 GLU A C 1
ATOM 658 O O . GLU A 1 84 ? 7.009 -4.877 -8.121 1.00 89.62 84 GLU A O 1
ATOM 663 N N . VAL A 1 85 ? 7.213 -2.920 -9.207 1.00 89.25 85 VAL A N 1
ATOM 664 C CA . VAL A 1 85 ? 7.064 -3.480 -10.554 1.00 89.25 85 VAL A CA 1
ATOM 665 C C . VAL A 1 85 ? 8.415 -3.986 -11.045 1.00 89.25 85 VAL A C 1
ATOM 667 O O . VAL A 1 85 ? 9.359 -3.212 -11.198 1.00 89.25 85 VAL A O 1
ATOM 670 N N . GLU A 1 86 ? 8.490 -5.273 -11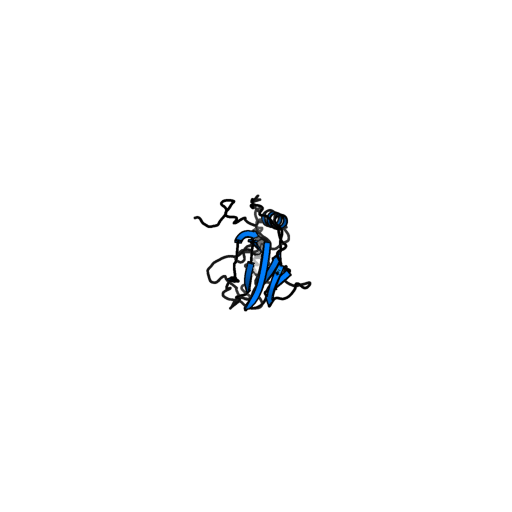.367 1.00 88.12 86 GLU A N 1
ATOM 671 C CA . GLU A 1 86 ? 9.706 -5.935 -11.840 1.00 88.12 86 GLU A CA 1
ATOM 672 C C . GLU A 1 86 ? 9.715 -6.047 -13.368 1.00 88.12 86 GLU A C 1
ATOM 674 O O . GLU A 1 86 ? 9.770 -7.134 -13.947 1.00 88.12 86 GLU A O 1
ATOM 679 N N . TYR A 1 87 ? 9.680 -4.908 -14.060 1.00 85.38 87 TYR A N 1
ATOM 680 C CA . TYR A 1 87 ? 9.630 -4.871 -15.529 1.00 85.38 87 TYR A CA 1
ATOM 681 C C . TYR A 1 87 ? 10.831 -5.554 -16.210 1.00 85.38 87 TYR A C 1
ATOM 683 O O . TYR A 1 87 ? 10.750 -5.947 -17.367 1.00 85.38 87 TYR A O 1
ATOM 691 N N . TRP A 1 88 ? 11.955 -5.739 -15.511 1.00 82.12 88 TRP A N 1
ATOM 692 C CA . TRP A 1 88 ? 13.104 -6.516 -15.999 1.00 82.12 88 TRP A CA 1
ATOM 693 C C . TRP A 1 88 ? 12.897 -8.041 -15.923 1.00 82.12 88 TRP A C 1
ATOM 695 O O . TRP A 1 88 ? 13.718 -8.794 -16.447 1.00 82.12 88 TRP A O 1
ATOM 705 N N . LYS A 1 89 ? 11.845 -8.522 -15.247 1.00 86.38 89 LYS A N 1
ATOM 706 C CA . LYS A 1 89 ? 11.462 -9.944 -15.168 1.00 86.38 89 LYS A CA 1
ATOM 707 C C . LYS A 1 89 ? 10.302 -10.288 -16.092 1.00 86.38 89 LYS A C 1
ATOM 709 O O . LYS A 1 89 ? 10.274 -11.391 -16.634 1.00 86.38 89 LYS A O 1
ATOM 714 N N . GLY A 1 90 ? 9.366 -9.363 -16.275 1.00 88.38 90 GLY A N 1
ATOM 715 C CA . GLY A 1 90 ? 8.219 -9.551 -17.152 1.00 88.38 90 GLY A CA 1
ATOM 716 C C . GLY A 1 90 ? 7.451 -8.255 -17.364 1.00 88.38 90 GLY A C 1
ATOM 717 O O . GLY A 1 90 ? 7.300 -7.448 -16.446 1.00 88.38 90 GLY A O 1
ATOM 718 N N . VAL A 1 91 ? 6.967 -8.074 -18.591 1.00 91.12 91 VAL A N 1
ATOM 719 C CA . VAL A 1 91 ? 6.269 -6.868 -19.050 1.00 91.12 91 VAL A CA 1
ATOM 720 C C . VAL A 1 91 ? 4.906 -7.206 -19.634 1.00 91.12 91 VAL A C 1
ATOM 722 O O . VAL A 1 91 ? 4.661 -8.337 -20.056 1.00 91.12 91 VAL A O 1
ATOM 725 N N . GLY A 1 92 ? 4.023 -6.210 -19.693 1.00 92.62 92 GLY A N 1
ATOM 726 C CA . GLY A 1 92 ? 2.655 -6.360 -20.181 1.00 92.62 92 GLY A CA 1
ATOM 727 C C . GLY A 1 92 ? 1.617 -5.768 -19.225 1.00 92.62 92 GLY A C 1
ATOM 728 O O . GLY A 1 92 ? 1.961 -4.938 -18.381 1.00 92.62 92 GLY A O 1
ATOM 729 N N . PRO A 1 93 ? 0.339 -6.162 -19.348 1.00 92.44 93 PRO A N 1
ATOM 730 C CA . PRO A 1 93 ? -0.693 -5.665 -18.449 1.00 92.44 93 PRO A CA 1
ATOM 731 C C . PRO A 1 93 ? -0.376 -6.058 -16.999 1.00 92.44 93 PRO A C 1
ATOM 733 O O . PRO A 1 93 ? 0.082 -7.166 -16.746 1.00 92.44 93 PRO A O 1
ATOM 736 N N . ILE A 1 94 ? -0.608 -5.149 -16.058 1.00 91.75 94 ILE A N 1
ATOM 737 C CA . ILE A 1 94 ? -0.609 -5.392 -14.616 1.00 91.75 94 ILE A CA 1
ATOM 738 C C . ILE A 1 94 ? -2.069 -5.449 -14.187 1.00 91.75 94 ILE A C 1
ATOM 740 O O . ILE A 1 94 ? -2.839 -4.527 -14.465 1.00 91.75 94 ILE A O 1
ATOM 744 N N . TYR A 1 95 ? -2.423 -6.520 -13.491 1.00 91.69 95 TYR A N 1
ATOM 745 C CA . TYR A 1 95 ? -3.690 -6.648 -12.784 1.00 91.69 95 TYR A CA 1
ATOM 746 C C . TYR A 1 95 ? -3.443 -6.338 -11.322 1.00 91.69 95 TYR A C 1
ATOM 748 O O . TYR A 1 95 ? -2.436 -6.769 -10.774 1.00 91.69 95 TYR A O 1
ATOM 756 N N . GLU A 1 96 ? -4.321 -5.562 -10.707 1.00 90.94 96 GLU A N 1
ATOM 757 C CA . GLU A 1 96 ? -4.119 -5.145 -9.328 1.00 90.94 96 GLU A CA 1
ATOM 758 C C . GLU A 1 96 ? -4.312 -6.284 -8.327 1.00 90.94 96 GLU A C 1
ATOM 760 O O . GLU A 1 96 ? -5.089 -7.204 -8.595 1.00 90.94 96 GLU A O 1
ATOM 765 N N . PRO A 1 97 ? -3.661 -6.222 -7.147 1.00 94.06 97 PRO A N 1
ATOM 766 C CA . PRO A 1 97 ? -4.046 -7.028 -6.012 1.00 94.06 97 PRO A CA 1
ATOM 767 C C . PRO A 1 97 ? -5.531 -6.880 -5.732 1.00 94.06 97 PRO A C 1
ATOM 769 O O . PRO A 1 97 ? -6.080 -5.776 -5.767 1.00 94.06 97 PRO A O 1
ATOM 772 N N . THR A 1 98 ? -6.172 -7.991 -5.402 1.00 95.25 98 THR A N 1
ATOM 773 C CA . THR A 1 98 ? -7.552 -7.950 -4.937 1.00 95.25 98 THR A CA 1
ATOM 774 C C . THR A 1 98 ? -7.580 -7.722 -3.438 1.00 95.25 98 THR A C 1
ATOM 776 O O . THR A 1 98 ? -6.717 -8.199 -2.698 1.00 95.25 98 THR A O 1
ATOM 779 N N . PHE A 1 99 ? -8.604 -6.994 -3.007 1.00 97.12 99 PHE A N 1
ATOM 780 C CA . PHE A 1 99 ? -8.962 -6.810 -1.610 1.00 97.12 99 PHE A CA 1
ATOM 781 C C . PHE A 1 99 ? -10.300 -7.508 -1.398 1.00 97.12 99 PHE A C 1
ATOM 783 O O . PHE A 1 99 ? -11.348 -7.011 -1.813 1.00 97.12 99 PHE A O 1
ATOM 790 N N . ASP A 1 100 ? -10.257 -8.693 -0.810 1.00 97.19 100 ASP A N 1
ATOM 791 C CA . ASP A 1 100 ? -11.415 -9.551 -0.591 1.00 97.19 100 ASP A CA 1
ATOM 792 C C . ASP A 1 100 ? -11.512 -9.968 0.884 1.00 97.19 100 ASP A C 1
ATOM 794 O O . ASP A 1 100 ? -10.768 -9.480 1.736 1.00 97.19 100 ASP A O 1
ATOM 798 N N . GLY A 1 101 ? -12.524 -10.769 1.231 1.00 96.25 101 GLY A N 1
ATOM 799 C CA . GLY A 1 101 ? -12.750 -11.191 2.619 1.00 96.25 101 GLY A CA 1
ATOM 800 C C . GLY A 1 101 ? -12.968 -10.032 3.602 1.00 96.25 101 GLY A C 1
ATOM 801 O O . GLY A 1 101 ? -12.746 -10.201 4.798 1.00 96.25 101 GLY A O 1
ATOM 802 N N . ILE A 1 102 ? -13.370 -8.854 3.109 1.00 98.12 102 ILE A N 1
ATOM 803 C CA . ILE A 1 102 ? -13.509 -7.656 3.936 1.00 98.12 102 ILE A CA 1
ATOM 804 C C . ILE A 1 102 ? -14.643 -7.856 4.940 1.00 98.12 102 ILE A C 1
ATOM 806 O O . ILE A 1 102 ? -15.795 -8.088 4.567 1.00 98.12 102 ILE A O 1
ATOM 810 N N . SER A 1 103 ? -14.324 -7.698 6.221 1.00 97.88 103 SER A N 1
ATOM 811 C CA . SER A 1 103 ? -15.308 -7.554 7.290 1.00 97.88 103 SER A CA 1
ATOM 812 C C . SER A 1 103 ? -14.981 -6.326 8.130 1.00 97.88 103 SER A C 1
ATOM 814 O O . SER A 1 103 ? -13.815 -6.030 8.376 1.00 97.88 103 SER A O 1
ATOM 816 N N . GLY A 1 104 ? -16.010 -5.591 8.553 1.00 97.12 104 GLY A N 1
ATOM 817 C CA . GLY A 1 104 ? -15.826 -4.306 9.224 1.00 97.12 104 GLY A CA 1
ATOM 818 C C . GLY A 1 104 ? -15.472 -3.187 8.241 1.00 97.12 104 GLY A C 1
ATOM 819 O O . GLY A 1 104 ? -16.115 -3.046 7.201 1.00 97.12 104 GLY A O 1
ATOM 820 N N . THR A 1 105 ? -14.480 -2.372 8.590 1.00 96.69 105 THR A N 1
ATOM 821 C CA . THR A 1 105 ? -14.073 -1.184 7.830 1.00 96.69 105 THR A CA 1
ATOM 822 C C . THR A 1 105 ? -12.746 -1.425 7.122 1.00 96.69 105 THR A C 1
ATOM 824 O O . THR A 1 105 ? -11.752 -1.734 7.769 1.00 96.69 105 THR A O 1
ATOM 827 N N . PHE A 1 106 ? -12.708 -1.196 5.810 1.00 97.12 106 PHE A N 1
ATOM 828 C CA . PHE A 1 106 ? -11.477 -1.126 5.024 1.00 97.12 106 PHE A CA 1
ATOM 829 C C . PHE A 1 106 ? -11.548 0.091 4.100 1.00 97.12 106 PHE A C 1
ATOM 831 O O . PHE A 1 106 ? -12.408 0.159 3.222 1.00 97.12 106 PHE A O 1
ATOM 838 N N . LEU A 1 107 ? -10.699 1.091 4.340 1.00 95.25 107 LEU A N 1
ATOM 839 C CA . LEU A 1 107 ? -10.775 2.393 3.672 1.00 95.25 107 LEU A CA 1
ATOM 840 C C . LEU A 1 107 ? -9.421 2.784 3.107 1.00 95.25 107 LEU A C 1
ATOM 842 O O . LEU A 1 107 ? -8.444 2.824 3.848 1.00 95.25 107 LEU A O 1
ATOM 846 N N . PHE A 1 108 ? -9.370 3.141 1.826 1.00 94.94 108 PHE A N 1
ATOM 847 C CA . PHE A 1 108 ? -8.203 3.803 1.252 1.00 94.94 108 PHE A CA 1
ATOM 848 C C . PHE A 1 108 ? -8.125 5.234 1.786 1.00 94.94 108 PHE A C 1
ATOM 850 O O . PHE A 1 108 ? -9.064 6.010 1.619 1.00 94.94 108 PHE A O 1
ATOM 857 N N . VAL A 1 109 ? -7.026 5.574 2.458 1.00 95.69 109 VAL A N 1
ATOM 858 C CA . VAL A 1 109 ? -6.896 6.856 3.166 1.00 95.69 109 VAL A CA 1
ATOM 859 C C . VAL A 1 109 ? -5.832 7.767 2.576 1.00 95.69 109 VAL A C 1
ATOM 861 O O . VAL A 1 109 ? -5.958 8.983 2.678 1.00 95.69 109 VAL A O 1
ATOM 864 N N . ALA A 1 110 ? -4.792 7.222 1.945 1.00 95.00 110 ALA A N 1
ATOM 865 C CA . ALA A 1 110 ? -3.735 8.028 1.346 1.00 95.00 110 ALA A CA 1
ATOM 866 C C . ALA A 1 110 ? -2.901 7.235 0.336 1.00 95.00 110 ALA A C 1
ATOM 868 O O . ALA A 1 110 ? -2.755 6.021 0.441 1.00 95.00 110 ALA A O 1
ATOM 869 N N . GLY A 1 111 ? -2.291 7.944 -0.606 1.00 94.69 111 GLY A N 1
ATOM 870 C CA . GLY A 1 111 ? -1.261 7.428 -1.498 1.00 94.69 111 GLY A CA 1
ATOM 871 C C . GLY A 1 111 ? 0.036 8.209 -1.326 1.00 94.69 111 GLY A C 1
ATOM 872 O O . GLY A 1 111 ? 0.013 9.423 -1.132 1.00 94.69 111 GLY A O 1
ATOM 873 N N . GLY A 1 112 ? 1.171 7.526 -1.387 1.00 92.94 112 GLY A N 1
ATOM 874 C CA . GLY A 1 112 ? 2.474 8.133 -1.158 1.00 92.94 112 GLY A CA 1
ATOM 875 C C . GLY A 1 112 ? 3.627 7.283 -1.676 1.00 92.94 112 GLY A C 1
ATOM 876 O O . GLY A 1 112 ? 3.505 6.576 -2.677 1.00 92.94 112 GLY A O 1
ATOM 877 N N . GLY A 1 113 ? 4.780 7.375 -1.021 1.00 90.94 113 GLY A N 1
ATOM 878 C CA . GLY A 1 113 ? 6.014 6.728 -1.465 1.00 90.94 113 GLY A CA 1
ATOM 879 C C . GLY A 1 113 ? 6.713 7.445 -2.620 1.00 90.94 113 GLY A C 1
ATOM 880 O O . GLY A 1 113 ? 7.567 6.845 -3.272 1.00 90.94 113 GLY A O 1
ATOM 881 N N . GLY A 1 114 ? 6.357 8.711 -2.862 1.00 89.06 114 GLY A N 1
ATOM 882 C CA . GLY A 1 114 ? 7.085 9.643 -3.725 1.00 89.06 114 GLY A CA 1
ATOM 883 C C . GLY A 1 114 ? 6.739 9.622 -5.217 1.00 89.06 114 GLY A C 1
ATOM 884 O O . GLY A 1 114 ? 7.250 10.471 -5.950 1.00 89.06 114 GLY A O 1
ATOM 885 N N . TYR A 1 115 ? 5.910 8.680 -5.678 1.00 89.06 115 TYR A N 1
ATOM 886 C CA . TYR A 1 115 ? 5.465 8.579 -7.072 1.00 89.06 115 TYR A CA 1
ATOM 887 C C . TYR A 1 115 ? 4.236 7.666 -7.228 1.00 89.06 115 TYR A C 1
ATOM 889 O O . TYR A 1 115 ? 3.930 6.844 -6.361 1.00 89.06 115 TYR A O 1
ATOM 897 N N . GLN A 1 116 ? 3.549 7.800 -8.360 1.00 90.50 116 GLN A N 1
ATOM 898 C CA . GLN A 1 116 ? 2.630 6.798 -8.905 1.00 90.50 116 GLN A CA 1
ATOM 899 C C . GLN A 1 116 ? 3.315 6.046 -10.044 1.00 90.50 116 GLN A C 1
ATOM 901 O O . GLN A 1 116 ? 4.174 6.606 -10.718 1.00 90.50 116 GLN A O 1
ATOM 906 N N . MET A 1 117 ? 2.944 4.792 -10.284 1.00 86.88 117 MET A N 1
ATOM 907 C CA . MET A 1 117 ? 3.680 3.894 -11.187 1.00 86.88 117 MET A CA 1
ATOM 908 C C . MET A 1 117 ? 3.989 4.480 -12.574 1.00 86.88 117 MET A C 1
ATOM 910 O O . MET A 1 117 ? 5.105 4.369 -13.077 1.00 86.88 117 MET A O 1
ATOM 914 N N . SER A 1 118 ? 3.017 5.147 -13.187 1.00 84.88 118 SER A N 1
ATOM 915 C CA . SER A 1 118 ? 3.155 5.692 -14.543 1.00 84.88 118 SER A CA 1
ATOM 916 C C . SER A 1 118 ? 3.942 7.005 -14.606 1.00 84.88 118 SER A C 1
ATOM 918 O O . SER A 1 118 ? 4.148 7.541 -15.695 1.00 84.88 118 SER A O 1
ATOM 920 N N . ASP A 1 119 ? 4.376 7.542 -13.465 1.00 86.06 119 ASP A N 1
ATOM 921 C CA . ASP A 1 119 ? 5.164 8.765 -13.415 1.00 86.06 119 ASP A CA 1
ATOM 922 C C . ASP A 1 119 ? 6.537 8.595 -14.089 1.00 86.06 119 ASP A C 1
ATOM 924 O O . ASP A 1 119 ? 7.154 7.530 -14.063 1.00 86.06 119 ASP A O 1
ATOM 928 N N . THR A 1 120 ? 7.053 9.688 -14.653 1.00 81.56 120 THR A N 1
ATOM 929 C CA . THR A 1 120 ? 8.424 9.765 -15.177 1.00 81.56 120 THR A CA 1
ATOM 930 C C . THR A 1 120 ? 9.392 10.128 -14.046 1.00 81.56 120 THR A C 1
ATOM 932 O O . THR A 1 120 ? 9.244 11.206 -13.466 1.00 81.56 120 THR A O 1
ATOM 935 N N . PRO A 1 121 ? 10.384 9.286 -13.715 1.00 77.94 121 PRO A N 1
ATOM 936 C CA . PRO A 1 121 ? 11.313 9.578 -12.633 1.00 77.94 121 PRO A CA 1
ATOM 937 C C . PRO A 1 121 ? 12.283 10.714 -13.007 1.00 77.94 121 PRO A C 1
ATOM 939 O O . PRO A 1 121 ? 12.562 10.953 -14.181 1.00 77.94 121 PRO A O 1
ATOM 942 N N . GLN A 1 122 ? 12.849 11.394 -12.002 1.00 73.06 122 GLN A N 1
ATOM 943 C CA . GLN A 1 122 ? 13.887 12.428 -12.194 1.00 73.06 122 GLN A CA 1
ATOM 944 C C . GLN A 1 122 ? 15.252 11.859 -12.627 1.00 73.06 122 GLN A C 1
ATOM 946 O O . GLN A 1 122 ? 16.145 12.600 -13.032 1.00 73.06 122 GLN A O 1
ATOM 951 N N . GLY A 1 123 ? 15.399 10.539 -12.566 1.00 67.00 123 GLY A N 1
ATOM 952 C CA . GLY A 1 123 ? 16.547 9.769 -13.011 1.00 67.00 123 GLY A CA 1
ATOM 953 C C . GLY A 1 123 ? 16.213 8.285 -12.913 1.00 67.00 123 GLY A C 1
ATOM 954 O O . GLY A 1 123 ? 15.292 7.896 -12.197 1.00 67.00 123 GLY A O 1
ATOM 955 N N . CYS A 1 124 ? 16.932 7.444 -13.646 1.00 65.44 124 CYS A N 1
ATOM 956 C CA . CYS A 1 124 ? 16.737 6.005 -13.530 1.00 65.44 124 CYS A CA 1
ATOM 957 C C . CYS A 1 124 ? 17.663 5.395 -12.489 1.00 65.44 124 CYS A C 1
ATOM 959 O O . CYS A 1 124 ? 18.808 5.841 -12.362 1.00 65.44 124 CYS A O 1
ATOM 961 N N . PRO A 1 125 ? 17.227 4.323 -11.802 1.00 61.53 125 PRO A N 1
ATOM 962 C CA . PRO A 1 125 ? 18.169 3.416 -11.167 1.00 61.53 125 PRO A CA 1
ATOM 963 C C . PRO A 1 125 ? 19.287 3.044 -12.149 1.00 61.53 125 PRO A C 1
ATOM 965 O O . PRO A 1 125 ? 19.038 2.795 -13.335 1.00 61.53 125 PRO A O 1
ATOM 968 N N . GLN A 1 126 ? 20.526 3.030 -11.661 1.00 55.53 126 GLN A N 1
ATOM 969 C CA . GLN A 1 126 ? 21.699 2.748 -12.483 1.00 55.53 126 GLN A CA 1
ATOM 970 C C . GLN A 1 126 ? 21.537 1.411 -13.227 1.00 55.53 126 GLN A C 1
ATOM 972 O O . GLN A 1 126 ? 21.195 0.399 -12.625 1.00 55.53 126 GLN A O 1
ATOM 977 N N . GLY A 1 127 ? 21.793 1.412 -14.539 1.00 59.56 127 GLY A N 1
ATOM 978 C CA . GLY A 1 127 ? 21.686 0.212 -15.383 1.00 59.56 127 GLY A CA 1
ATOM 979 C C . GLY A 1 127 ? 20.269 -0.121 -15.860 1.00 59.56 127 GLY A C 1
ATOM 980 O O . GLY A 1 127 ? 20.088 -1.108 -16.564 1.00 59.56 127 GLY A O 1
ATOM 981 N N . THR A 1 128 ? 19.274 0.703 -15.529 1.00 59.22 128 THR A N 1
ATOM 982 C CA . THR A 1 128 ? 17.907 0.546 -16.027 1.00 59.22 128 THR A CA 1
ATOM 983 C C . THR A 1 128 ? 17.601 1.709 -16.969 1.00 59.22 128 THR A C 1
ATOM 985 O O . THR A 1 128 ? 17.602 2.861 -16.554 1.00 59.22 128 THR A O 1
ATOM 988 N N . GLY A 1 129 ? 17.395 1.468 -18.267 1.00 64.06 129 GLY A N 1
ATOM 989 C CA . GLY A 1 129 ? 17.069 2.527 -19.243 1.00 64.06 129 GLY A CA 1
ATOM 990 C C . GLY A 1 129 ? 15.662 3.127 -19.078 1.00 64.06 129 GLY A C 1
ATOM 991 O O . GLY A 1 129 ? 15.017 3.443 -20.078 1.00 64.06 129 GLY A O 1
ATOM 992 N N . CYS A 1 130 ? 15.143 3.169 -17.849 1.00 67.25 130 CYS A N 1
ATOM 993 C CA . CYS A 1 130 ? 13.747 3.418 -17.515 1.00 67.25 130 CYS A CA 1
ATOM 994 C C . CYS A 1 130 ? 13.197 4.713 -18.149 1.00 67.25 130 CYS A C 1
ATOM 996 O O . CYS A 1 130 ? 13.907 5.695 -18.359 1.00 67.25 130 CYS A O 1
ATOM 998 N N . LYS A 1 131 ? 11.910 4.725 -18.495 1.00 71.50 131 LYS A N 1
ATOM 999 C CA . LYS A 1 131 ? 11.194 5.968 -18.848 1.00 71.50 131 LYS A CA 1
ATOM 1000 C C . LYS A 1 131 ? 10.117 6.330 -17.838 1.00 71.50 131 LYS A C 1
ATOM 1002 O O . LYS A 1 131 ? 9.745 7.491 -17.735 1.00 71.50 131 LYS A O 1
ATOM 1007 N N . ASN A 1 132 ? 9.624 5.343 -17.109 1.00 77.44 132 ASN A N 1
ATOM 1008 C CA . ASN A 1 132 ? 8.723 5.488 -15.978 1.00 77.44 132 ASN A CA 1
ATOM 1009 C C . ASN A 1 132 ? 9.072 4.402 -14.948 1.00 77.44 132 ASN A C 1
ATOM 1011 O O . ASN A 1 132 ? 9.988 3.602 -15.172 1.00 77.44 132 ASN A O 1
ATOM 1015 N N . PHE A 1 133 ? 8.346 4.346 -13.833 1.00 83.38 133 PHE A N 1
ATOM 1016 C CA . PHE A 1 133 ? 8.563 3.301 -12.826 1.00 83.38 133 PHE A CA 1
ATOM 1017 C C . PHE A 1 133 ? 8.052 1.917 -13.249 1.00 83.38 133 PHE A C 1
ATOM 1019 O O . PHE A 1 133 ? 8.137 0.975 -12.467 1.00 83.38 133 PHE A O 1
ATOM 1026 N N . THR A 1 134 ? 7.553 1.769 -14.480 1.00 87.44 134 THR A N 1
ATOM 1027 C CA . THR A 1 134 ? 7.041 0.501 -15.005 1.00 87.44 134 THR A CA 1
ATOM 1028 C C . THR A 1 134 ? 7.812 -0.046 -16.198 1.00 87.44 134 THR A C 1
ATOM 1030 O O . THR A 1 134 ? 7.415 -1.080 -16.734 1.00 87.44 134 THR A O 1
ATOM 1033 N N . GLY A 1 135 ? 8.899 0.594 -16.642 1.00 86.88 135 GLY A N 1
ATOM 1034 C CA . GLY A 1 135 ? 9.673 0.039 -17.745 1.00 86.88 135 GLY A CA 1
ATOM 1035 C C . GLY A 1 135 ? 10.601 0.974 -18.498 1.00 86.88 135 GLY A C 1
ATOM 1036 O O . GLY A 1 135 ? 10.801 2.146 -18.164 1.00 86.88 135 GLY A O 1
ATOM 1037 N N . SER A 1 136 ? 11.164 0.416 -19.568 1.00 85.25 136 SER A N 1
ATOM 1038 C CA . SER A 1 136 ? 12.081 1.064 -20.502 1.00 85.25 136 SER A CA 1
ATOM 1039 C C . SER A 1 136 ? 11.866 0.572 -21.933 1.00 85.25 136 SER A C 1
ATOM 1041 O O . SER A 1 136 ? 11.252 -0.460 -22.177 1.00 85.25 136 SER A O 1
ATOM 1043 N N . ASN A 1 137 ? 12.466 1.264 -22.902 1.00 83.38 137 ASN A N 1
ATOM 1044 C CA . ASN A 1 137 ? 12.521 0.766 -24.279 1.00 83.38 137 ASN A CA 1
ATOM 1045 C C . ASN A 1 137 ? 13.330 -0.542 -24.419 1.00 83.38 137 ASN A C 1
ATOM 1047 O O . ASN A 1 137 ? 13.165 -1.245 -25.408 1.00 83.38 137 ASN A O 1
ATOM 1051 N N . GLU A 1 138 ? 14.230 -0.830 -23.476 1.00 83.75 138 GLU A N 1
ATOM 1052 C CA . GLU A 1 138 ? 15.116 -2.002 -23.503 1.00 83.75 138 GLU A CA 1
ATOM 1053 C C . GLU A 1 138 ? 14.422 -3.259 -22.965 1.00 83.75 138 GLU A C 1
ATOM 1055 O O . GLU A 1 138 ? 14.531 -4.324 -23.566 1.00 83.75 138 GLU A O 1
ATOM 1060 N N . TYR A 1 139 ? 13.682 -3.127 -21.861 1.00 82.62 139 TYR A N 1
ATOM 1061 C CA . TYR A 1 139 ? 13.025 -4.246 -21.178 1.00 82.62 139 TYR A CA 1
ATOM 1062 C C . TYR A 1 139 ? 11.534 -4.362 -21.522 1.00 82.62 139 TYR A C 1
ATOM 1064 O O . TYR A 1 139 ? 10.927 -5.399 -21.276 1.00 82.62 139 TYR A O 1
ATOM 1072 N N . GLY A 1 140 ? 10.952 -3.325 -22.129 1.00 88.00 140 GLY A N 1
ATOM 1073 C CA . GLY A 1 140 ? 9.514 -3.183 -22.331 1.00 88.00 140 GLY A CA 1
ATOM 1074 C C . GLY A 1 140 ? 8.839 -2.457 -21.165 1.00 88.00 140 GLY A C 1
ATOM 1075 O O . GLY A 1 140 ? 9.498 -1.959 -20.250 1.00 88.00 140 GLY A O 1
ATOM 1076 N N . TYR A 1 141 ? 7.508 -2.391 -21.213 1.00 88.25 141 TYR A N 1
ATOM 1077 C CA . TYR A 1 141 ? 6.694 -1.672 -20.235 1.00 88.25 141 TYR A CA 1
ATOM 1078 C C . TYR A 1 141 ? 5.624 -2.564 -19.631 1.00 88.25 141 TYR A C 1
ATOM 1080 O O . TYR A 1 141 ? 4.887 -3.244 -20.351 1.00 88.25 141 TYR A O 1
ATOM 1088 N N . SER A 1 142 ? 5.495 -2.476 -18.316 1.00 91.25 142 SER A N 1
ATOM 1089 C CA . SER A 1 142 ? 4.313 -2.927 -17.605 1.00 91.25 142 SER A CA 1
ATOM 1090 C C . SER A 1 142 ? 3.300 -1.783 -17.498 1.00 91.25 142 SER A C 1
ATOM 1092 O O . SER A 1 142 ? 3.684 -0.616 -17.390 1.00 91.25 142 SER A O 1
ATOM 1094 N N . TYR A 1 143 ? 2.006 -2.075 -17.574 1.00 88.25 143 TYR A N 1
ATOM 1095 C CA . TYR A 1 143 ? 0.967 -1.040 -17.551 1.00 88.25 143 TYR A CA 1
ATOM 1096 C C . TYR A 1 143 ? -0.299 -1.536 -16.849 1.00 88.25 143 TYR A C 1
ATOM 1098 O O . TYR A 1 143 ? -0.739 -2.643 -17.143 1.00 88.25 143 TYR A O 1
ATOM 1106 N N . PRO A 1 144 ? -0.911 -0.748 -15.951 1.00 87.38 144 PRO A N 1
ATOM 1107 C CA . PRO A 1 144 ? -2.191 -1.108 -15.345 1.00 87.38 144 PRO A CA 1
ATOM 1108 C C . PRO A 1 144 ? -3.259 -1.357 -16.412 1.00 87.38 144 PRO A C 1
ATOM 1110 O O . PRO A 1 144 ? -3.448 -0.535 -17.313 1.00 87.38 144 PRO A O 1
ATOM 1113 N N . TRP A 1 145 ? -3.919 -2.512 -16.351 1.00 86.62 145 TRP A N 1
ATOM 1114 C CA . TRP A 1 145 ? -4.805 -2.969 -17.427 1.00 86.62 145 TRP A CA 1
ATOM 1115 C C . TRP A 1 145 ? -6.084 -2.122 -17.566 1.00 86.62 145 TRP A C 1
ATOM 1117 O O . TRP A 1 145 ? -6.622 -1.994 -18.663 1.00 86.62 145 TRP A O 1
ATOM 1127 N N . ASP A 1 146 ? -6.552 -1.537 -16.467 1.00 86.50 146 ASP A N 1
ATOM 1128 C CA . ASP A 1 146 ? -7.771 -0.728 -16.348 1.00 86.50 146 ASP A CA 1
ATOM 1129 C C . ASP A 1 146 ? -7.495 0.784 -16.383 1.00 86.50 146 ASP A C 1
ATOM 1131 O O . ASP A 1 146 ? -8.410 1.599 -16.257 1.00 86.50 146 ASP A O 1
ATOM 1135 N N . GLY A 1 147 ? -6.231 1.172 -16.574 1.00 83.94 147 GLY A N 1
ATOM 1136 C CA . GLY A 1 147 ? -5.793 2.563 -16.561 1.00 83.94 147 GLY A CA 1
ATOM 1137 C C . GLY A 1 147 ? -5.675 3.182 -15.165 1.00 83.94 147 GLY A C 1
ATOM 1138 O O . GLY A 1 147 ? -5.329 4.363 -15.070 1.00 83.94 147 GLY A O 1
ATOM 1139 N N . TYR A 1 148 ? -5.915 2.430 -14.086 1.00 87.94 148 TYR A N 1
ATOM 1140 C CA . TYR A 1 148 ? -5.687 2.920 -12.733 1.00 87.94 148 TYR A CA 1
ATOM 1141 C C . TYR A 1 148 ? -4.189 3.069 -12.452 1.00 87.94 148 TYR A C 1
ATOM 1143 O O . TYR A 1 148 ? -3.398 2.184 -12.737 1.00 87.94 148 TYR A O 1
ATOM 1151 N N . ASN A 1 149 ? -3.764 4.199 -11.887 1.00 88.88 149 ASN A N 1
ATOM 1152 C CA . ASN A 1 149 ? -2.349 4.474 -11.631 1.00 88.88 149 ASN A CA 1
ATOM 1153 C C . ASN A 1 149 ? -2.068 4.474 -10.117 1.00 88.88 149 ASN A C 1
ATOM 1155 O O . ASN A 1 149 ? -2.158 5.543 -9.493 1.00 88.88 149 ASN A O 1
ATOM 1159 N N . PRO A 1 150 ? -1.751 3.315 -9.504 1.00 90.56 150 PRO A N 1
ATOM 1160 C CA . PRO A 1 150 ? -1.546 3.231 -8.066 1.00 90.56 150 PRO A CA 1
ATOM 1161 C C . PRO A 1 150 ? -0.330 4.045 -7.628 1.00 90.56 150 PRO A C 1
ATOM 1163 O O . PRO A 1 150 ? 0.646 4.244 -8.364 1.00 90.56 150 PRO A O 1
ATOM 1166 N N . TRP A 1 151 ? -0.392 4.501 -6.382 1.00 93.38 151 TRP A N 1
ATOM 1167 C CA . TRP A 1 151 ? 0.772 5.030 -5.688 1.00 93.38 151 TRP A CA 1
ATOM 1168 C C . TRP A 1 151 ? 1.735 3.909 -5.323 1.00 93.38 151 TRP A C 1
ATOM 1170 O O . TRP A 1 151 ? 1.323 2.782 -5.058 1.00 93.38 151 TRP A O 1
ATOM 1180 N N . HIS A 1 152 ? 3.018 4.249 -5.247 1.00 92.81 152 HIS A N 1
ATOM 1181 C CA . HIS A 1 152 ? 4.055 3.327 -4.801 1.00 92.81 152 HIS A CA 1
ATOM 1182 C C . HIS A 1 152 ? 3.753 2.736 -3.416 1.00 92.81 152 HIS A C 1
ATOM 1184 O O . HIS A 1 152 ? 3.861 1.527 -3.217 1.00 92.81 152 HIS A O 1
ATOM 1190 N N . ASN A 1 153 ? 3.330 3.589 -2.478 1.00 95.75 153 ASN A N 1
ATOM 1191 C CA . ASN A 1 153 ? 2.731 3.174 -1.217 1.00 95.75 153 ASN A CA 1
ATOM 1192 C C . ASN A 1 153 ? 1.244 3.547 -1.227 1.00 95.75 153 ASN A C 1
ATOM 1194 O O . ASN A 1 153 ? 0.893 4.711 -1.419 1.00 95.75 153 ASN A O 1
ATOM 1198 N N . MET A 1 154 ? 0.376 2.581 -0.957 1.00 96.81 154 MET A N 1
ATOM 1199 C CA . MET A 1 154 ? -1.049 2.786 -0.726 1.00 96.81 154 MET A CA 1
ATOM 1200 C C . MET A 1 154 ? -1.353 2.544 0.750 1.00 96.81 154 MET A C 1
ATOM 1202 O O . MET A 1 154 ? -0.937 1.533 1.317 1.00 96.81 154 MET A O 1
ATOM 1206 N N . TYR A 1 155 ? -2.061 3.472 1.381 1.00 97.69 155 TYR A N 1
ATOM 1207 C CA . TYR A 1 155 ? -2.358 3.434 2.805 1.00 97.69 155 TYR A CA 1
ATOM 1208 C C . TYR A 1 155 ? -3.840 3.212 3.040 1.00 97.69 155 TYR A C 1
ATOM 1210 O O . TYR A 1 155 ? -4.683 3.898 2.456 1.00 97.69 155 TYR A O 1
ATOM 1218 N N . TYR A 1 156 ? -4.140 2.283 3.941 1.00 97.88 156 TYR A N 1
ATOM 1219 C CA . TYR A 1 156 ? -5.500 1.907 4.287 1.00 97.88 156 TYR A CA 1
ATOM 1220 C C . TYR A 1 156 ? -5.715 1.978 5.793 1.00 97.88 156 TYR A C 1
ATOM 1222 O O . TYR A 1 156 ? -4.803 1.688 6.564 1.00 97.88 156 TYR A O 1
ATOM 1230 N N . TYR A 1 157 ? -6.927 2.335 6.204 1.00 97.94 157 TYR A N 1
ATOM 1231 C CA . TYR A 1 157 ? -7.413 2.072 7.551 1.00 97.94 157 TYR A CA 1
ATOM 1232 C C . TYR A 1 157 ? -8.184 0.752 7.560 1.00 97.94 157 TYR A C 1
ATOM 1234 O O . TYR A 1 157 ? -9.040 0.538 6.698 1.00 97.94 157 TYR A O 1
ATOM 1242 N N . LEU A 1 158 ? -7.890 -0.101 8.536 1.00 98.56 158 LEU A N 1
ATOM 1243 C CA . LEU A 1 158 ? -8.588 -1.349 8.809 1.00 98.56 158 LEU A CA 1
ATOM 1244 C C . LEU A 1 158 ? -9.204 -1.275 10.205 1.00 98.56 158 LEU A C 1
ATOM 1246 O O . LEU A 1 158 ? -8.510 -0.946 11.159 1.00 98.56 158 LEU A O 1
ATOM 1250 N N . ASP A 1 159 ? -10.475 -1.633 10.320 1.00 98.31 159 ASP A N 1
ATOM 1251 C CA . ASP A 1 159 ? -11.117 -2.023 11.575 1.00 98.31 159 ASP A CA 1
ATOM 1252 C C . ASP A 1 159 ? -11.952 -3.273 11.314 1.00 98.31 159 ASP A C 1
ATOM 1254 O O . ASP A 1 159 ? -13.111 -3.191 10.904 1.00 98.31 159 ASP A O 1
ATOM 1258 N N . GLY A 1 160 ? -11.318 -4.433 11.453 1.00 98.25 160 GLY A N 1
ATOM 1259 C CA . GLY A 1 160 ? -11.892 -5.717 11.077 1.00 98.25 160 GLY A CA 1
ATOM 1260 C C . GLY A 1 160 ? -10.874 -6.607 10.381 1.00 98.25 160 GLY A C 1
ATOM 1261 O O . GLY A 1 160 ? -9.788 -6.830 10.917 1.00 98.25 160 GLY A O 1
ATOM 1262 N N . GLU A 1 161 ? -11.237 -7.151 9.222 1.00 98.69 161 GLU A N 1
ATOM 1263 C CA . GLU A 1 161 ? -10.426 -8.115 8.471 1.00 98.69 161 GLU A CA 1
ATOM 1264 C C . GLU A 1 161 ? -10.414 -7.792 6.973 1.00 98.69 161 GLU A C 1
ATOM 1266 O O . GLU A 1 161 ? -11.409 -7.302 6.442 1.00 98.69 161 GLU A O 1
ATOM 1271 N N . VAL A 1 162 ? -9.296 -8.067 6.301 1.00 98.75 162 VAL A N 1
ATOM 1272 C CA . VAL A 1 162 ? -9.152 -7.988 4.839 1.00 98.75 162 VAL A CA 1
ATOM 1273 C C . VAL A 1 162 ? -8.155 -9.038 4.366 1.00 98.75 162 VAL A C 1
ATOM 1275 O O . VAL A 1 162 ? -7.162 -9.302 5.041 1.00 98.75 162 VAL A O 1
ATOM 1278 N N . THR A 1 163 ? -8.389 -9.612 3.194 1.00 98.69 163 THR A N 1
ATOM 1279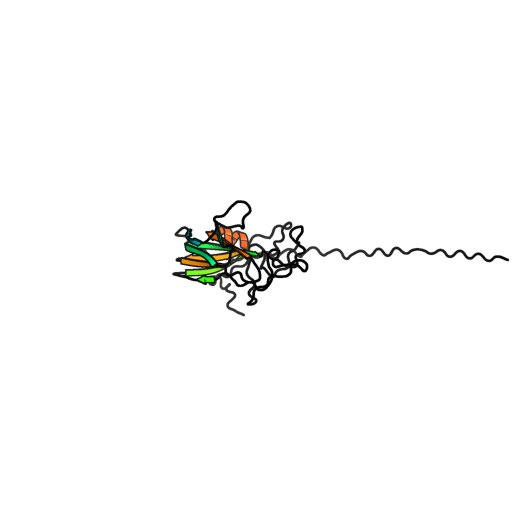 C CA . THR A 1 163 ? -7.427 -10.453 2.485 1.00 98.69 163 THR A CA 1
ATOM 1280 C C . THR A 1 163 ? -6.918 -9.723 1.251 1.00 98.69 163 THR A C 1
ATOM 1282 O O . THR A 1 163 ? -7.696 -9.167 0.479 1.00 98.69 163 THR A O 1
ATOM 1285 N N . ILE A 1 164 ? -5.595 -9.690 1.105 1.00 98.38 164 ILE A N 1
ATOM 1286 C CA . ILE A 1 164 ? -4.893 -9.038 0.001 1.00 98.38 164 ILE A CA 1
ATOM 1287 C C . ILE A 1 164 ? -4.190 -10.126 -0.797 1.00 98.38 164 ILE A C 1
ATOM 1289 O O . ILE A 1 164 ? -3.307 -10.796 -0.259 1.00 98.38 164 ILE A O 1
ATOM 1293 N N . THR A 1 165 ? -4.563 -10.283 -2.064 1.00 98.19 165 THR A N 1
ATOM 1294 C CA . THR A 1 165 ? -4.056 -11.353 -2.937 1.00 98.19 165 THR A CA 1
ATOM 1295 C C . THR A 1 165 ? -3.304 -10.754 -4.113 1.00 98.19 165 THR A C 1
ATOM 1297 O O . THR A 1 165 ? -3.815 -9.857 -4.780 1.00 98.19 165 THR A O 1
ATOM 1300 N N . ASN A 1 166 ? -2.102 -11.251 -4.407 1.00 96.44 166 ASN A N 1
ATOM 1301 C CA . ASN A 1 166 ? -1.375 -10.857 -5.611 1.00 96.44 166 ASN A CA 1
ATOM 1302 C C . ASN A 1 166 ? -2.001 -11.544 -6.839 1.00 96.44 166 ASN A C 1
ATOM 1304 O O . ASN A 1 166 ? -2.209 -12.759 -6.867 1.00 96.44 166 ASN A O 1
ATOM 1308 N N . HIS A 1 167 ? -2.308 -10.751 -7.861 1.00 92.50 167 HIS A N 1
ATOM 1309 C CA . HIS A 1 167 ? -2.999 -11.168 -9.075 1.00 92.50 167 HIS A CA 1
ATOM 1310 C C . HIS A 1 167 ? -2.152 -10.966 -10.338 1.00 92.50 167 HIS A C 1
ATOM 1312 O O . HIS A 1 167 ? -2.708 -10.955 -11.438 1.00 92.50 167 HIS A O 1
ATOM 1318 N N . GLU A 1 168 ? -0.824 -10.865 -10.203 1.00 89.44 168 GLU A N 1
ATOM 1319 C CA . GLU A 1 168 ? 0.088 -10.647 -11.324 1.00 89.44 168 GLU A CA 1
ATOM 1320 C C . GLU A 1 168 ? -0.206 -11.585 -12.502 1.00 89.44 168 GLU A C 1
ATOM 1322 O O . GLU A 1 168 ? -0.415 -12.794 -12.363 1.00 89.44 168 GLU A O 1
ATOM 1327 N N . ALA A 1 169 ? -0.275 -11.002 -13.695 1.00 86.06 169 ALA A N 1
ATOM 1328 C CA . ALA A 1 169 ? -0.466 -11.729 -14.938 1.00 86.06 169 ALA A CA 1
ATOM 1329 C C . ALA A 1 169 ? -0.000 -10.847 -16.096 1.00 86.06 169 ALA A C 1
ATOM 1331 O O . ALA A 1 169 ? -0.632 -9.844 -16.398 1.00 86.06 169 ALA A O 1
ATOM 1332 N N . GLY A 1 170 ? 1.085 -11.234 -16.766 1.00 87.12 170 GLY A N 1
ATOM 1333 C CA . GLY A 1 170 ? 1.748 -10.383 -17.756 1.00 87.12 170 GLY A CA 1
ATOM 1334 C C . GLY A 1 170 ? 2.903 -9.616 -17.119 1.00 87.12 170 GLY A C 1
ATOM 1335 O O . GLY A 1 170 ? 3.978 -10.187 -16.943 1.00 87.12 170 GLY A O 1
ATOM 1336 N N . GLY A 1 171 ? 2.682 -8.346 -16.773 1.00 90.94 171 GLY A N 1
ATOM 1337 C CA . GLY A 1 171 ? 3.644 -7.547 -16.013 1.00 90.94 171 GLY A CA 1
ATOM 1338 C C . GLY A 1 171 ? 3.780 -8.070 -14.582 1.00 90.94 171 GLY A C 1
ATOM 1339 O O . GLY A 1 171 ? 2.771 -8.254 -13.900 1.00 90.94 171 GLY A O 1
ATOM 1340 N N . LEU A 1 172 ? 5.018 -8.316 -14.148 1.00 91.38 172 LEU A N 1
ATOM 1341 C CA . LEU A 1 172 ? 5.308 -8.898 -12.833 1.00 91.38 172 LEU A CA 1
ATOM 1342 C C . LEU A 1 172 ? 5.512 -7.813 -11.779 1.00 91.38 172 LEU A C 1
ATOM 1344 O O . LEU A 1 172 ? 6.081 -6.751 -12.068 1.00 91.38 172 LEU A O 1
ATOM 1348 N N . TYR A 1 173 ? 5.042 -8.077 -10.564 1.00 93.06 173 TYR A N 1
ATOM 1349 C CA . TYR A 1 173 ? 5.173 -7.145 -9.454 1.00 93.06 173 TYR A CA 1
ATOM 1350 C C . TYR A 1 173 ? 5.092 -7.845 -8.097 1.00 93.06 173 TYR A C 1
ATOM 1352 O O . TYR A 1 173 ? 4.376 -8.825 -7.905 1.00 93.06 173 TYR A O 1
ATOM 1360 N N . ASN A 1 174 ? 5.767 -7.245 -7.125 1.00 94.19 174 ASN A N 1
ATOM 1361 C CA . ASN A 1 174 ? 5.749 -7.656 -5.731 1.00 94.19 174 ASN A CA 1
ATOM 1362 C C . ASN A 1 174 ? 4.863 -6.723 -4.902 1.00 94.19 174 ASN A C 1
ATOM 1364 O O . ASN A 1 174 ? 4.800 -5.516 -5.165 1.00 94.19 174 ASN A O 1
ATOM 1368 N N . VAL A 1 175 ? 4.214 -7.273 -3.871 1.00 96.31 175 VAL A N 1
ATOM 1369 C CA . VAL A 1 175 ? 3.425 -6.502 -2.904 1.00 96.31 175 VAL A CA 1
ATOM 1370 C C . VAL A 1 175 ? 3.956 -6.719 -1.496 1.00 96.31 175 VAL A C 1
ATOM 1372 O O . VAL A 1 175 ? 3.916 -7.829 -0.975 1.00 96.31 175 VAL A O 1
ATOM 1375 N N . GLY A 1 176 ? 4.404 -5.640 -0.865 1.00 97.38 176 GLY A N 1
ATOM 1376 C CA . GLY A 1 176 ? 4.862 -5.631 0.517 1.00 97.38 176 GLY A CA 1
ATOM 1377 C C . GLY A 1 176 ? 3.784 -5.048 1.412 1.00 97.38 176 GLY A C 1
ATOM 1378 O O . GLY A 1 176 ? 3.448 -3.864 1.307 1.00 97.38 176 GLY A O 1
ATOM 1379 N N . VAL A 1 177 ? 3.235 -5.868 2.304 1.00 98.19 177 VAL A N 1
ATOM 1380 C CA . VAL A 1 177 ? 2.173 -5.464 3.227 1.00 98.19 177 VAL A CA 1
ATOM 1381 C C . VAL A 1 177 ? 2.738 -5.351 4.638 1.00 98.19 177 VAL A C 1
ATOM 1383 O O . VAL A 1 177 ? 3.503 -6.203 5.088 1.00 98.19 177 VAL A O 1
ATOM 1386 N N . GLN A 1 178 ? 2.378 -4.294 5.362 1.00 97.62 178 GLN A N 1
ATOM 1387 C CA . GLN A 1 178 ? 2.762 -4.135 6.766 1.00 97.62 178 GLN A CA 1
ATOM 1388 C C . GLN A 1 178 ? 1.730 -3.330 7.553 1.00 97.62 178 GLN A C 1
ATOM 1390 O O . GLN A 1 178 ? 1.095 -2.422 7.009 1.00 97.62 178 GLN A O 1
ATOM 1395 N N . ALA A 1 179 ? 1.636 -3.605 8.854 1.00 97.81 179 ALA A N 1
ATOM 1396 C CA . ALA A 1 179 ? 1.051 -2.655 9.788 1.00 97.81 179 ALA A CA 1
ATOM 1397 C C . ALA A 1 179 ? 1.844 -1.341 9.741 1.00 97.81 179 ALA A C 1
ATOM 1399 O O . ALA A 1 179 ? 3.060 -1.321 9.519 1.00 97.81 179 ALA A O 1
ATOM 1400 N N . TYR A 1 180 ? 1.147 -0.229 9.914 1.00 97.44 180 TYR A N 1
ATOM 1401 C CA . TYR A 1 180 ? 1.721 1.100 9.802 1.00 97.44 180 TYR A CA 1
ATOM 1402 C C . TYR A 1 180 ? 1.051 2.050 10.792 1.00 97.44 180 TYR A C 1
ATOM 1404 O O . TYR A 1 180 ? 0.061 1.683 11.419 1.00 97.44 180 TYR A O 1
ATOM 1412 N N . SER A 1 181 ? 1.601 3.252 10.953 1.00 96.38 181 SER A N 1
ATOM 1413 C CA . SER A 1 181 ? 1.063 4.243 11.888 1.00 96.38 181 SER A CA 1
ATOM 1414 C C . SER A 1 181 ? 0.587 5.489 11.166 1.00 96.38 181 SER A C 1
ATOM 1416 O O . SER A 1 181 ? 1.146 5.871 10.133 1.00 96.38 181 SER A O 1
ATOM 1418 N N . TYR A 1 182 ? -0.401 6.155 11.759 1.00 96.62 182 TYR A N 1
ATOM 1419 C CA . TYR A 1 182 ? -0.882 7.458 11.309 1.00 96.62 182 TYR A CA 1
ATOM 1420 C C . TYR A 1 182 ? 0.263 8.459 11.072 1.00 96.62 182 TYR A C 1
ATOM 1422 O O . TYR A 1 182 ? 0.375 9.024 9.983 1.00 96.62 182 TYR A O 1
ATOM 1430 N N . ASP A 1 183 ? 1.161 8.618 12.049 1.00 96.19 183 ASP A N 1
ATOM 1431 C CA . ASP A 1 183 ? 2.270 9.578 11.970 1.00 96.19 183 ASP A CA 1
ATOM 1432 C C . ASP A 1 183 ? 3.214 9.280 10.802 1.00 96.19 183 ASP A C 1
ATOM 1434 O O . ASP A 1 183 ? 3.668 10.192 10.107 1.00 96.19 183 ASP A O 1
ATOM 1438 N N . ASN A 1 184 ? 3.477 7.998 10.534 1.00 95.94 184 ASN A N 1
ATOM 1439 C CA . ASN A 1 184 ? 4.332 7.603 9.423 1.00 95.94 184 ASN A CA 1
ATOM 1440 C C . ASN A 1 184 ? 3.650 7.816 8.062 1.00 95.94 184 ASN A C 1
ATOM 1442 O O . ASN A 1 184 ? 4.344 8.074 7.078 1.00 95.94 184 ASN A O 1
ATOM 1446 N N . ILE A 1 185 ? 2.316 7.724 7.979 1.00 96.00 185 ILE A N 1
ATOM 1447 C CA . ILE A 1 185 ? 1.567 8.102 6.766 1.00 96.00 185 ILE A CA 1
ATOM 1448 C C . ILE A 1 185 ? 1.671 9.604 6.562 1.00 96.00 185 ILE A C 1
ATOM 1450 O O . ILE A 1 185 ? 2.055 10.055 5.485 1.00 96.00 185 ILE A O 1
ATOM 1454 N N . LEU A 1 186 ? 1.349 10.378 7.601 1.00 94.19 186 LEU A N 1
ATOM 1455 C CA . LEU A 1 186 ? 1.336 11.832 7.532 1.00 94.19 186 LEU A CA 1
ATOM 1456 C C . LEU A 1 186 ? 2.723 12.378 7.177 1.00 94.19 186 LEU A C 1
ATOM 1458 O O . LEU A 1 186 ? 2.829 13.317 6.387 1.00 94.19 186 LEU A O 1
ATOM 1462 N N . SER A 1 187 ? 3.778 11.767 7.720 1.00 92.94 187 SER A N 1
ATOM 1463 C CA . SER A 1 187 ? 5.161 12.069 7.367 1.00 92.94 187 SER A CA 1
ATOM 1464 C C . SER A 1 187 ? 5.463 11.733 5.907 1.00 92.94 187 SER A C 1
ATOM 1466 O O . SER A 1 187 ? 5.957 12.607 5.199 1.00 92.94 187 SER A O 1
ATOM 1468 N N . ASP A 1 188 ? 5.138 10.530 5.426 1.00 92.69 188 ASP A N 1
ATOM 1469 C CA . ASP A 1 188 ? 5.407 10.126 4.038 1.00 92.69 188 ASP A CA 1
ATOM 1470 C C . ASP A 1 188 ? 4.728 11.057 3.024 1.00 92.69 188 ASP A C 1
ATOM 1472 O O . ASP A 1 188 ? 5.373 11.547 2.098 1.00 92.69 188 ASP A O 1
ATOM 1476 N N . ILE A 1 189 ? 3.447 11.382 3.228 1.00 92.19 189 ILE A N 1
ATOM 1477 C CA . ILE A 1 189 ? 2.709 12.194 2.253 1.00 92.19 189 ILE A CA 1
ATOM 1478 C C . ILE A 1 189 ? 3.097 13.678 2.273 1.00 92.19 189 ILE A C 1
ATOM 1480 O O . ILE A 1 189 ? 2.917 14.355 1.261 1.00 92.19 189 ILE A O 1
ATOM 1484 N N . ASN A 1 190 ? 3.637 14.190 3.387 1.00 90.56 190 ASN A N 1
ATOM 1485 C CA . ASN A 1 190 ? 3.991 15.606 3.552 1.00 90.56 190 ASN A CA 1
ATOM 1486 C C . ASN A 1 190 ? 5.500 15.890 3.503 1.00 90.56 190 ASN A C 1
ATOM 1488 O O . ASN A 1 190 ? 5.902 17.055 3.559 1.00 90.56 190 ASN A O 1
ATOM 1492 N N . THR A 1 191 ? 6.347 14.867 3.389 1.00 86.88 191 THR A N 1
ATOM 1493 C CA . THR A 1 191 ? 7.799 15.054 3.294 1.00 86.88 191 THR A CA 1
ATOM 1494 C C . THR A 1 191 ? 8.220 15.161 1.836 1.00 86.88 191 THR A C 1
ATOM 1496 O O . THR A 1 191 ? 7.811 14.374 0.985 1.00 86.88 191 THR A O 1
ATOM 1499 N N . ALA A 1 192 ? 9.053 16.161 1.540 1.00 75.06 192 ALA A N 1
ATOM 1500 C CA . ALA A 1 192 ? 9.607 16.328 0.206 1.00 75.06 192 ALA A CA 1
ATOM 1501 C C . ALA A 1 192 ? 10.496 15.123 -0.140 1.00 75.06 192 ALA A C 1
ATOM 1503 O O . ALA A 1 192 ? 11.347 14.755 0.676 1.00 75.06 192 ALA A O 1
ATOM 1504 N N . PRO A 1 193 ? 10.378 14.555 -1.349 1.00 73.94 193 PRO A N 1
ATOM 1505 C CA . PRO A 1 193 ? 11.415 13.702 -1.906 1.00 73.94 193 PRO A CA 1
ATOM 1506 C C . PRO A 1 193 ? 12.802 14.331 -1.748 1.00 73.94 193 PRO A C 1
ATOM 1508 O O . PRO A 1 193 ? 12.986 15.515 -2.044 1.00 73.94 193 PRO A O 1
ATOM 1511 N N . THR A 1 194 ? 13.790 13.563 -1.289 1.00 66.50 194 THR A N 1
ATOM 1512 C CA . THR A 1 194 ? 15.176 14.041 -1.275 1.00 66.50 194 THR A CA 1
ATOM 1513 C C . THR A 1 194 ? 15.647 14.261 -2.712 1.00 66.50 194 THR A C 1
ATOM 1515 O O . THR A 1 194 ? 15.368 13.459 -3.601 1.00 66.50 194 THR A O 1
ATOM 1518 N N . SER A 1 195 ? 16.401 15.334 -2.953 1.00 58.53 195 SER A N 1
ATOM 1519 C CA . SER A 1 195 ? 16.856 15.733 -4.296 1.00 58.53 195 SER A CA 1
ATOM 1520 C C . SER A 1 195 ? 17.804 14.736 -4.981 1.00 58.53 195 SER A C 1
ATOM 1522 O O . SER A 1 195 ? 18.189 14.948 -6.125 1.00 58.53 195 SER A O 1
ATOM 1524 N N . SER A 1 196 ? 18.232 13.686 -4.279 1.00 53.00 196 SER A N 1
ATOM 1525 C CA . SER A 1 196 ? 19.130 12.635 -4.769 1.00 53.00 196 SER A CA 1
ATOM 1526 C C . SER A 1 196 ? 18.416 11.319 -5.101 1.00 53.00 196 SER A C 1
ATOM 1528 O O . SER A 1 196 ? 19.084 10.341 -5.432 1.00 53.00 196 SER A O 1
ATOM 1530 N N . GLY A 1 197 ? 17.087 11.265 -4.977 1.00 60.34 197 GLY A N 1
ATOM 1531 C CA . GLY A 1 197 ? 16.294 10.066 -5.230 1.00 60.34 197 GLY A CA 1
ATOM 1532 C C . GLY A 1 197 ? 15.522 10.113 -6.545 1.00 60.34 197 GLY A C 1
ATOM 1533 O O . GLY A 1 197 ? 15.330 11.161 -7.150 1.00 60.34 197 GLY A O 1
ATOM 1534 N N . ASN A 1 198 ? 14.987 8.959 -6.942 1.00 66.31 198 ASN A N 1
ATOM 1535 C CA . ASN A 1 198 ? 14.037 8.874 -8.055 1.00 66.31 198 ASN A CA 1
ATOM 1536 C C . ASN A 1 198 ? 12.627 9.313 -7.639 1.00 66.31 198 ASN A C 1
ATOM 1538 O O . ASN A 1 198 ? 11.723 9.247 -8.452 1.00 66.31 198 ASN A O 1
ATOM 1542 N N . LEU A 1 199 ? 12.414 9.707 -6.382 1.00 76.75 199 LEU A N 1
ATOM 1543 C CA . LEU A 1 199 ? 11.128 10.155 -5.856 1.00 76.75 199 LEU A CA 1
ATOM 1544 C C . LEU A 1 199 ? 10.841 11.577 -6.354 1.00 76.75 199 LEU A C 1
ATOM 1546 O O . LEU A 1 199 ? 11.727 12.427 -6.319 1.00 76.75 199 LEU A O 1
ATOM 1550 N N . ILE A 1 200 ? 9.620 11.850 -6.814 1.00 81.94 200 ILE A N 1
ATOM 1551 C CA . ILE A 1 200 ? 9.355 13.054 -7.616 1.00 81.94 200 ILE A CA 1
ATOM 1552 C C . ILE A 1 200 ? 8.164 13.891 -7.165 1.00 81.94 200 ILE A C 1
ATOM 1554 O O . ILE A 1 200 ? 7.968 14.970 -7.712 1.00 81.94 200 ILE A O 1
ATOM 1558 N N . LYS A 1 201 ? 7.330 13.432 -6.229 1.00 86.19 201 LYS A N 1
ATOM 1559 C CA . LYS A 1 201 ? 6.193 14.222 -5.739 1.00 86.19 201 LYS A CA 1
ATOM 1560 C C . LYS A 1 201 ? 5.793 13.864 -4.314 1.00 86.19 201 LYS A C 1
ATOM 1562 O O . LYS A 1 201 ? 6.054 12.763 -3.845 1.00 86.19 201 LYS A O 1
ATOM 1567 N N . TYR A 1 202 ? 5.144 14.813 -3.647 1.00 89.00 202 TYR A N 1
ATOM 1568 C CA . TYR A 1 202 ? 4.455 14.579 -2.377 1.00 89.00 202 TYR A CA 1
ATOM 1569 C C . TYR A 1 202 ? 3.312 13.581 -2.556 1.00 89.00 202 TYR A C 1
ATOM 1571 O O . TYR A 1 202 ? 2.730 13.502 -3.641 1.00 89.00 202 TYR A O 1
ATOM 1579 N N . GLY A 1 203 ? 2.971 12.868 -1.485 1.00 90.44 203 GLY A N 1
ATOM 1580 C CA . GLY A 1 203 ? 1.775 12.035 -1.442 1.00 90.44 203 GLY A CA 1
ATOM 1581 C C . GLY A 1 203 ? 0.484 12.854 -1.378 1.00 90.44 203 GLY A C 1
ATOM 1582 O O . GLY A 1 203 ? 0.473 14.089 -1.440 1.00 90.44 203 GLY A O 1
ATOM 1583 N N . TYR A 1 204 ? -0.634 12.148 -1.247 1.00 90.25 204 TYR A N 1
ATOM 1584 C CA . TYR A 1 204 ? -1.946 12.751 -1.097 1.00 90.25 204 TYR A CA 1
ATOM 1585 C C . TYR A 1 204 ? -2.865 11.924 -0.198 1.00 90.25 204 TYR A C 1
ATOM 1587 O O . TYR A 1 204 ? -2.820 10.697 -0.201 1.00 90.25 204 TYR A O 1
ATOM 1595 N N . SER A 1 205 ? -3.711 12.616 0.560 1.00 92.19 205 SER A N 1
ATOM 1596 C CA . SER A 1 205 ? -4.808 12.019 1.315 1.00 92.19 205 SER A CA 1
ATOM 1597 C C . SER A 1 205 ? -5.970 11.790 0.370 1.00 92.19 205 SER A C 1
ATOM 1599 O O . SER A 1 205 ? -6.329 12.673 -0.402 1.00 92.19 205 SER A O 1
ATOM 1601 N N . TYR A 1 206 ? -6.553 10.609 0.461 1.00 90.44 206 TYR A N 1
ATOM 1602 C CA . TYR A 1 206 ? -7.798 10.243 -0.201 1.00 90.44 206 TYR A CA 1
ATOM 1603 C C . TYR A 1 206 ? -8.918 10.034 0.813 1.00 90.44 206 TYR A C 1
ATOM 1605 O O . TYR A 1 206 ? -9.965 9.483 0.483 1.00 90.44 206 TYR A O 1
ATOM 1613 N N . ASP A 1 207 ? -8.686 10.475 2.049 1.00 87.56 207 ASP A N 1
ATOM 1614 C CA . ASP A 1 207 ? -9.597 10.280 3.153 1.00 87.56 207 ASP A CA 1
ATOM 1615 C C . ASP A 1 207 ? -10.951 10.947 2.859 1.00 87.56 207 ASP A C 1
ATOM 1617 O O . ASP A 1 207 ? -11.016 12.172 2.678 1.00 87.56 207 ASP A O 1
ATOM 1621 N N . PRO A 1 208 ? -12.049 10.171 2.818 1.00 80.69 208 PRO A N 1
ATOM 1622 C CA . PRO A 1 208 ? -13.380 10.719 2.597 1.00 80.69 208 PRO A CA 1
ATOM 1623 C C . PRO A 1 208 ? -13.786 11.754 3.651 1.00 80.69 208 PRO A C 1
ATOM 1625 O O . PRO A 1 208 ? -14.521 12.686 3.329 1.00 80.69 208 PRO A O 1
ATOM 1628 N N . ALA A 1 209 ? -13.297 11.624 4.889 1.00 85.00 209 ALA A N 1
ATOM 1629 C CA . ALA A 1 209 ? -13.593 12.569 5.965 1.00 85.00 209 ALA A CA 1
ATOM 1630 C C . ALA A 1 209 ? -12.947 13.949 5.736 1.00 85.00 209 ALA A C 1
ATOM 1632 O O . ALA A 1 209 ? -13.479 14.958 6.188 1.00 85.00 209 ALA A O 1
ATOM 1633 N N . GLU A 1 210 ? -11.869 14.007 4.952 1.00 82.06 210 GLU A N 1
ATOM 1634 C CA . GLU A 1 210 ? -11.189 15.246 4.556 1.00 82.06 210 GLU A CA 1
ATOM 1635 C C . GLU A 1 210 ? -11.747 15.820 3.241 1.00 82.06 210 GLU A C 1
ATOM 1637 O O . GLU A 1 210 ? -11.119 16.672 2.607 1.00 82.06 210 GLU A O 1
ATOM 1642 N N . GLY A 1 211 ? -12.879 15.293 2.751 1.00 68.50 211 GLY A N 1
ATOM 1643 C CA . GLY A 1 211 ? -13.445 15.648 1.445 1.00 68.50 211 GLY A CA 1
ATOM 1644 C C . GLY A 1 211 ? -12.492 15.370 0.277 1.00 68.50 211 GLY A C 1
ATOM 1645 O O . GLY A 1 211 ? -12.634 15.963 -0.788 1.00 68.50 211 GLY A O 1
ATOM 1646 N N . SER A 1 212 ? -11.494 14.507 0.492 1.00 67.88 212 SER A N 1
ATOM 1647 C CA . SER A 1 212 ? -10.354 14.307 -0.409 1.00 67.88 212 SER A CA 1
ATOM 1648 C C . SER A 1 212 ? -10.465 13.034 -1.253 1.00 67.88 212 SER A C 1
ATOM 1650 O O . SER A 1 212 ? -9.527 12.685 -1.971 1.00 67.88 212 SER A O 1
ATOM 1652 N N . CYS A 1 213 ? -11.610 12.341 -1.208 1.00 56.53 213 CYS A N 1
ATOM 1653 C CA . CYS A 1 213 ? -11.861 11.207 -2.097 1.00 56.53 213 CYS A CA 1
ATOM 1654 C C . CYS A 1 213 ? -11.720 11.656 -3.570 1.00 56.53 213 CYS A C 1
ATOM 1656 O O . CYS A 1 213 ? -12.243 12.718 -3.912 1.00 56.53 213 CYS A O 1
ATOM 1658 N N . PRO A 1 214 ? -11.150 10.847 -4.494 1.00 51.06 214 PRO A N 1
ATOM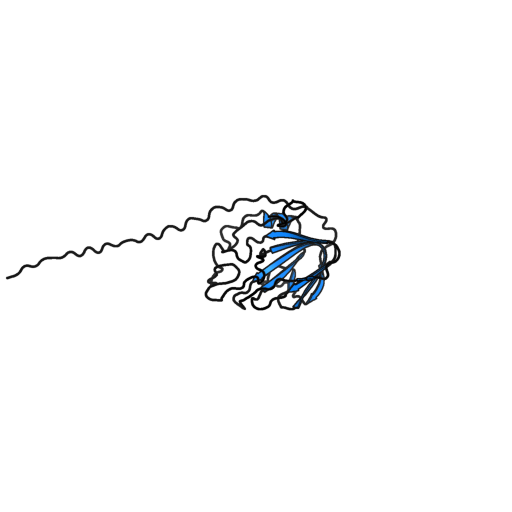 1659 C CA . PRO A 1 214 ? -11.243 11.134 -5.928 1.00 51.06 214 PRO A CA 1
ATOM 1660 C C . PRO A 1 214 ? -12.677 10.960 -6.474 1.00 51.06 214 PRO A C 1
ATOM 1662 O O . PRO A 1 214 ? -12.900 11.060 -7.676 1.00 51.06 214 PRO A O 1
ATOM 1665 N N . CYS A 1 215 ? -13.656 10.732 -5.593 1.00 43.53 215 CYS A N 1
ATOM 1666 C CA . CYS A 1 215 ? -15.088 10.643 -5.835 1.00 43.53 215 CYS A CA 1
ATOM 1667 C C . CYS A 1 215 ? -15.742 11.972 -6.301 1.00 43.53 215 CYS A C 1
ATOM 1669 O O . CYS A 1 215 ? -16.858 12.249 -5.878 1.00 43.53 215 CYS A O 1
ATOM 1671 N N . SER A 1 216 ? -15.090 12.823 -7.098 1.00 30.09 216 SER A N 1
ATOM 1672 C CA . SER A 1 216 ? -15.756 13.907 -7.848 1.00 30.09 216 SER A CA 1
ATOM 1673 C C . SER A 1 216 ? -14.767 14.704 -8.703 1.00 30.09 216 SER A C 1
ATOM 1675 O O . SER A 1 216 ? -14.043 15.561 -8.190 1.00 30.09 216 SER A O 1
ATOM 1677 N N . ALA A 1 217 ? -14.820 14.471 -10.014 1.00 33.69 217 ALA A N 1
ATOM 1678 C CA . ALA A 1 217 ? -15.070 15.513 -11.007 1.00 33.69 217 ALA A CA 1
ATOM 1679 C C . ALA A 1 217 ? -16.085 14.957 -12.015 1.00 33.69 217 ALA A C 1
ATOM 1681 O O . ALA A 1 217 ? -15.918 13.776 -12.397 1.00 33.69 217 ALA A O 1
#

Radius of gyration: 23.92 Å; chains: 1; bounding box: 70×50×85 Å